Protein AF-A0A7S4QZU9-F1 (afdb_monomer)

Structure (mmCIF, N/CA/C/O backbone):
data_AF-A0A7S4QZU9-F1
#
_entry.id   AF-A0A7S4QZU9-F1
#
loop_
_atom_site.group_PDB
_atom_site.id
_atom_site.type_symbol
_atom_site.label_atom_id
_atom_site.label_alt_id
_atom_site.label_comp_id
_atom_site.label_asym_id
_atom_site.label_entity_id
_atom_site.label_seq_id
_atom_site.pdbx_PDB_ins_code
_atom_site.Cartn_x
_atom_site.Cartn_y
_atom_site.Cartn_z
_atom_site.occupancy
_atom_site.B_iso_or_equiv
_atom_site.auth_seq_id
_atom_site.auth_comp_id
_atom_site.auth_asym_id
_atom_site.auth_atom_id
_atom_site.pdbx_PDB_model_num
ATOM 1 N N . GLN A 1 1 ? -26.500 -21.729 11.688 1.00 36.38 1 GLN A N 1
ATOM 2 C CA . GLN A 1 1 ? -25.927 -20.377 11.533 1.00 36.38 1 GLN A CA 1
ATOM 3 C C . GLN A 1 1 ? -24.508 -20.419 12.093 1.00 36.38 1 GLN A C 1
ATOM 5 O O . GLN A 1 1 ? -24.338 -20.821 13.234 1.00 36.38 1 GLN A O 1
ATOM 10 N N . GLN A 1 2 ? -23.478 -20.172 11.276 1.00 37.53 2 GLN A N 1
ATOM 11 C CA . GLN A 1 2 ? -22.089 -20.147 11.761 1.00 37.53 2 GLN A CA 1
ATOM 12 C C . GLN A 1 2 ? -21.866 -18.845 12.536 1.00 37.53 2 GLN A C 1
ATOM 14 O O . GLN A 1 2 ? -22.223 -17.792 12.011 1.00 37.53 2 GLN A O 1
ATOM 19 N N . LYS A 1 3 ? -21.260 -18.903 13.735 1.00 46.09 3 LYS A N 1
ATOM 20 C CA . LYS A 1 3 ? -20.743 -17.707 14.423 1.00 46.09 3 LYS A CA 1
ATOM 21 C C . LYS A 1 3 ? -19.967 -16.859 13.399 1.00 46.09 3 LYS A C 1
ATOM 23 O O . LYS A 1 3 ? -19.044 -17.379 12.768 1.00 46.09 3 LYS A O 1
ATOM 28 N N . LEU A 1 4 ? -20.359 -15.592 13.207 1.00 50.38 4 LEU A N 1
ATOM 29 C CA . LEU A 1 4 ? -19.657 -14.670 12.296 1.00 50.38 4 LEU A CA 1
ATOM 30 C C . LEU A 1 4 ? -18.192 -14.483 12.722 1.00 50.38 4 LEU A C 1
ATOM 32 O O . LEU A 1 4 ? -17.323 -14.291 11.875 1.00 50.38 4 LEU A O 1
ATOM 36 N N . PHE A 1 5 ? -17.927 -14.612 14.023 1.00 56.56 5 PHE A N 1
ATOM 37 C CA . PHE A 1 5 ? -16.642 -14.340 14.644 1.00 56.56 5 PHE A CA 1
ATOM 38 C C . PHE A 1 5 ? -16.141 -15.557 15.429 1.00 56.56 5 PHE A C 1
ATOM 40 O O . PHE A 1 5 ? -16.895 -16.220 16.142 1.00 56.56 5 PHE A O 1
ATOM 47 N N . LYS A 1 6 ? -14.849 -15.877 15.280 1.00 57.34 6 LYS A N 1
ATOM 48 C CA . LYS A 1 6 ? -14.182 -16.960 16.028 1.00 57.34 6 LYS A CA 1
ATOM 49 C C . LYS A 1 6 ? -13.883 -16.569 17.484 1.00 57.34 6 LYS A C 1
ATOM 51 O O . LYS A 1 6 ? -13.774 -17.457 18.322 1.00 57.34 6 LYS A O 1
ATOM 56 N N . LYS A 1 7 ? -13.736 -15.267 17.757 1.00 63.84 7 LYS A N 1
ATOM 57 C CA . LYS A 1 7 ? -13.519 -14.669 19.083 1.00 63.84 7 LYS A CA 1
ATOM 58 C C . LYS A 1 7 ? -14.773 -13.887 19.488 1.00 63.84 7 LYS A C 1
ATOM 60 O O . LYS A 1 7 ? -15.360 -13.219 18.644 1.00 63.84 7 LYS A O 1
ATOM 65 N N . ASP A 1 8 ? -15.144 -13.954 20.766 1.00 66.88 8 ASP A N 1
ATOM 66 C CA . ASP A 1 8 ? -16.292 -13.211 21.319 1.00 66.88 8 ASP A CA 1
ATOM 67 C C . ASP A 1 8 ? -15.954 -11.720 21.582 1.00 66.88 8 ASP A C 1
ATOM 69 O O . ASP A 1 8 ? -16.842 -10.905 21.818 1.00 66.88 8 ASP A O 1
ATOM 73 N N . LYS A 1 9 ? -14.665 -11.350 21.507 1.00 81.62 9 LYS A N 1
ATOM 74 C CA . LYS A 1 9 ? -14.163 -9.971 21.591 1.00 81.62 9 LYS A CA 1
ATOM 75 C C . LYS A 1 9 ? -13.211 -9.679 20.439 1.00 81.62 9 LYS A C 1
ATOM 77 O O . LYS A 1 9 ? -12.351 -10.512 20.152 1.00 81.62 9 LYS A O 1
ATOM 82 N N . ILE A 1 10 ? -13.346 -8.508 19.822 1.00 88.12 10 ILE A N 1
ATOM 83 C CA . ILE A 1 10 ? -12.490 -8.040 18.729 1.00 88.12 10 ILE A CA 1
ATOM 84 C C . ILE A 1 10 ? -11.805 -6.750 19.152 1.00 88.12 10 ILE A C 1
ATOM 86 O O . ILE A 1 10 ? -12.458 -5.779 19.530 1.00 88.12 10 ILE A O 1
ATOM 90 N N . LYS A 1 11 ? -10.480 -6.723 19.052 1.00 91.00 11 LYS A N 1
ATOM 91 C CA . LYS A 1 11 ? -9.685 -5.520 19.293 1.00 91.00 11 LYS A CA 1
ATOM 92 C C . LYS A 1 11 ? -9.310 -4.862 17.975 1.00 91.00 11 LYS A C 1
ATOM 94 O O . LYS A 1 11 ? -8.683 -5.496 17.128 1.00 91.00 11 LYS A O 1
ATOM 99 N N . ILE A 1 12 ? -9.645 -3.587 17.823 1.00 93.06 12 ILE A N 1
ATOM 100 C CA . ILE A 1 12 ? -9.265 -2.787 16.659 1.00 93.06 12 ILE A CA 1
ATOM 101 C C . ILE A 1 12 ? -8.226 -1.754 17.091 1.00 93.06 12 ILE A C 1
ATOM 103 O O . ILE A 1 12 ? -8.464 -0.937 17.979 1.00 93.06 12 ILE A O 1
ATOM 107 N N . GLY A 1 13 ? -7.057 -1.821 16.465 1.00 93.25 13 GLY A N 1
ATOM 108 C CA . GLY A 1 13 ? -5.914 -0.966 16.718 1.00 93.25 13 GLY A CA 1
ATOM 109 C C . GLY A 1 13 ? -5.941 0.327 15.913 1.00 93.25 13 GLY A C 1
ATOM 110 O O . GLY A 1 13 ? -6.176 0.300 14.706 1.00 93.25 13 GLY A O 1
ATOM 111 N N . ILE A 1 14 ? -5.623 1.442 16.566 1.00 93.94 14 ILE A N 1
ATOM 112 C CA . ILE A 1 14 ? -5.369 2.741 15.933 1.00 93.94 14 ILE A CA 1
ATOM 113 C C . ILE A 1 14 ? -3.891 3.082 16.144 1.00 93.94 14 ILE A C 1
ATOM 115 O O . ILE A 1 14 ? -3.500 3.426 17.263 1.00 93.94 14 ILE A O 1
ATOM 119 N N . PRO A 1 15 ? -3.035 2.940 15.122 1.00 92.06 15 PRO A N 1
ATOM 120 C CA . PRO A 1 15 ? -1.606 3.178 15.269 1.00 92.06 15 PRO A CA 1
ATOM 121 C C . PRO A 1 15 ? -1.233 4.654 15.206 1.00 92.06 15 PRO A C 1
ATOM 123 O O . PRO A 1 15 ? -1.507 5.345 14.227 1.00 92.06 15 PRO A O 1
ATOM 126 N N . SER A 1 16 ? -0.508 5.111 16.231 1.00 90.38 16 SER A N 1
ATOM 127 C CA . SER A 1 16 ? 0.015 6.479 16.289 1.00 90.38 16 SER A CA 1
ATOM 128 C C . SER A 1 16 ? 0.999 6.786 15.161 1.00 90.38 16 SER A C 1
ATOM 130 O O . SER A 1 16 ? 1.106 7.930 14.737 1.00 90.38 16 SER A O 1
ATOM 132 N N . SER A 1 17 ? 1.690 5.774 14.632 1.00 89.12 17 SER A N 1
ATOM 133 C CA . SER A 1 17 ? 2.660 5.921 13.540 1.00 89.12 17 SER A CA 1
ATOM 134 C C . SER A 1 17 ? 2.056 6.320 12.196 1.00 89.12 17 SER A C 1
ATOM 136 O O . SER A 1 17 ? 2.790 6.793 11.333 1.00 89.12 17 SER A O 1
ATOM 138 N N . PHE A 1 18 ? 0.741 6.162 12.026 1.00 88.19 18 PHE A N 1
ATOM 139 C CA . PHE A 1 18 ? 0.003 6.638 10.854 1.00 88.19 18 PHE A CA 1
ATOM 140 C C . PHE A 1 18 ? -0.642 8.015 11.082 1.00 88.19 18 PHE A C 1
ATOM 142 O O . PHE A 1 18 ? -1.233 8.580 10.167 1.00 88.19 18 PHE A O 1
ATOM 149 N N . SER A 1 19 ? -0.508 8.593 12.280 1.00 86.06 19 SER A N 1
ATOM 150 C CA . SER A 1 19 ? -0.929 9.967 12.560 1.00 86.06 19 SER A CA 1
ATOM 151 C C . SER A 1 19 ? 0.123 10.955 12.044 1.00 86.06 19 SER A C 1
ATOM 153 O O . SER A 1 19 ? 0.900 11.521 12.814 1.00 86.06 19 SER A O 1
ATOM 155 N N . ILE A 1 20 ? 0.172 11.132 10.724 1.00 83.75 20 ILE A N 1
ATOM 156 C CA . ILE A 1 20 ? 1.073 12.080 10.058 1.00 83.75 20 ILE A CA 1
ATOM 157 C C . ILE A 1 20 ? 0.573 13.524 10.219 1.00 83.75 20 ILE A C 1
ATOM 159 O O . ILE A 1 20 ? -0.626 13.757 10.378 1.00 83.75 20 ILE A O 1
ATOM 163 N N . LYS A 1 21 ? 1.484 14.504 10.185 1.00 80.75 21 LYS A N 1
ATOM 164 C CA . LYS A 1 21 ? 1.139 15.928 10.382 1.00 80.75 21 LYS A CA 1
ATOM 165 C C . LYS A 1 21 ? 0.391 16.513 9.191 1.00 80.75 21 LYS A C 1
ATOM 167 O O . LYS A 1 21 ? -0.368 17.458 9.341 1.00 80.75 21 LYS A O 1
ATOM 172 N N . GLU A 1 22 ? 0.644 15.941 8.029 1.00 81.12 22 GLU A N 1
ATOM 173 C CA . GLU A 1 22 ? 0.121 16.323 6.731 1.00 81.12 22 GLU A CA 1
ATOM 174 C C . GLU A 1 22 ? -1.318 15.821 6.522 1.00 81.12 22 GLU A C 1
ATOM 176 O O . GLU A 1 22 ? -1.926 16.130 5.506 1.00 81.12 22 GLU A O 1
ATOM 181 N N . CYS A 1 23 ? -1.871 15.043 7.465 1.00 84.25 23 CYS A N 1
ATOM 182 C CA . CYS A 1 23 ? -3.228 14.515 7.376 1.00 84.25 23 CYS A CA 1
ATOM 183 C C . CYS A 1 23 ? -4.257 15.626 7.662 1.00 84.25 23 CYS A C 1
ATOM 185 O O . CYS A 1 23 ? -4.246 16.180 8.767 1.00 84.25 23 CYS A O 1
ATOM 187 N N . PRO A 1 24 ? -5.170 15.931 6.723 1.00 87.62 24 PRO A N 1
ATOM 188 C CA . PRO A 1 24 ? -6.168 16.976 6.902 1.00 87.62 24 PRO A CA 1
ATOM 189 C C . PRO A 1 24 ? -7.135 16.731 8.067 1.00 87.62 24 PRO A C 1
ATOM 191 O O . PRO A 1 24 ? -7.403 15.595 8.490 1.00 87.62 24 PRO A O 1
ATOM 194 N N . SER A 1 25 ? -7.723 17.819 8.565 1.00 88.12 25 SER A N 1
ATOM 195 C CA . SER A 1 25 ? -8.624 17.804 9.723 1.00 88.12 25 SER A CA 1
ATOM 196 C C . SER A 1 25 ? -9.896 16.975 9.469 1.00 88.12 25 SER A C 1
ATOM 198 O O . SER A 1 25 ? -10.372 16.253 10.350 1.00 88.12 25 SER A O 1
ATOM 200 N N . TYR A 1 26 ? -10.407 16.992 8.235 1.00 87.50 26 TYR A N 1
ATOM 201 C CA . TYR A 1 26 ? -11.589 16.227 7.843 1.00 87.50 26 TYR A CA 1
ATOM 202 C C . TYR A 1 26 ? -11.337 14.712 7.841 1.00 87.50 26 TYR A C 1
ATOM 204 O O . TYR A 1 26 ? -12.213 13.945 8.246 1.00 87.50 26 TYR A O 1
ATOM 212 N N . ILE A 1 27 ? -10.132 14.264 7.461 1.00 90.44 27 ILE A N 1
ATOM 213 C CA . ILE A 1 27 ? -9.760 12.840 7.477 1.00 90.44 27 ILE A CA 1
ATOM 214 C C . ILE A 1 27 ? -9.586 12.356 8.912 1.00 90.44 27 ILE A C 1
ATOM 216 O O . ILE A 1 27 ? -10.116 11.308 9.279 1.00 90.44 27 ILE A O 1
ATOM 220 N N . THR A 1 28 ? -8.884 13.123 9.748 1.00 89.75 28 THR A N 1
ATOM 221 C CA . THR A 1 28 ? -8.684 12.774 11.165 1.00 89.75 28 THR A CA 1
ATOM 222 C C . THR A 1 28 ? -10.003 12.749 11.946 1.00 89.75 28 THR A C 1
ATOM 224 O O . THR A 1 28 ? -10.228 11.853 12.769 1.00 89.75 28 THR A O 1
ATOM 227 N N . SER A 1 29 ? -10.927 13.660 11.628 1.00 89.88 29 SER A N 1
ATOM 228 C CA . SER A 1 29 ? -12.290 13.670 12.172 1.00 89.88 29 SER A CA 1
ATOM 229 C C . SER A 1 29 ? -13.101 12.456 11.714 1.00 89.88 29 SER A C 1
ATOM 231 O O . SER A 1 29 ? -13.723 11.780 12.538 1.00 89.88 29 SER A O 1
ATOM 233 N N . ALA A 1 30 ? -13.050 12.115 10.422 1.00 91.00 30 ALA A N 1
ATOM 234 C CA . ALA A 1 30 ? -13.698 10.919 9.887 1.00 91.00 30 ALA A CA 1
ATOM 235 C C . ALA A 1 30 ? -13.117 9.627 10.490 1.00 91.00 30 ALA A C 1
ATOM 237 O O . ALA A 1 30 ? -13.865 8.702 10.804 1.00 91.00 30 ALA A O 1
ATOM 238 N N . TRP A 1 31 ? -11.804 9.580 10.731 1.00 92.88 31 TRP A N 1
ATOM 239 C CA . TRP A 1 31 ? -11.126 8.448 11.365 1.00 92.88 31 TRP A CA 1
ATOM 240 C C . TRP A 1 31 ? -11.574 8.256 12.821 1.00 92.88 31 TRP A C 1
ATOM 242 O O . TRP A 1 31 ? -11.885 7.140 13.242 1.00 92.88 31 TRP A O 1
ATOM 252 N N . SER A 1 32 ? -11.706 9.351 13.573 1.00 91.38 32 SER A N 1
ATOM 253 C CA . SER A 1 32 ? -12.222 9.329 14.950 1.00 91.38 32 SER A CA 1
ATOM 254 C C . SER A 1 32 ? -13.701 8.919 15.008 1.00 91.38 32 SER A C 1
ATOM 256 O O . SER A 1 32 ? -14.110 8.142 15.877 1.00 91.38 32 SER A O 1
ATOM 258 N N . ASN A 1 33 ? -14.509 9.388 14.051 1.00 90.44 33 ASN A N 1
ATOM 259 C CA . ASN A 1 33 ? -15.910 8.989 13.905 1.00 90.44 33 ASN A CA 1
ATOM 260 C C . ASN A 1 33 ? -16.031 7.489 13.586 1.00 90.44 33 ASN A C 1
ATOM 262 O O . ASN A 1 33 ? -16.771 6.775 14.259 1.00 90.44 33 ASN A O 1
ATOM 266 N N . ALA A 1 34 ? -15.245 6.990 12.630 1.00 91.50 34 ALA A N 1
ATOM 267 C CA . ALA A 1 34 ? -15.169 5.571 12.290 1.00 91.50 34 ALA A CA 1
ATOM 268 C C . ALA A 1 34 ? -14.860 4.693 13.514 1.00 91.50 34 ALA A C 1
ATOM 270 O O . ALA A 1 34 ? -15.545 3.697 13.757 1.00 91.50 34 ALA A O 1
ATOM 271 N N . ALA A 1 35 ? -13.873 5.088 14.321 1.00 91.81 35 ALA A N 1
ATOM 272 C CA . ALA A 1 35 ? -13.514 4.381 15.547 1.00 91.81 35 ALA A CA 1
ATOM 273 C C . ALA A 1 35 ? -14.659 4.369 16.574 1.00 91.81 35 ALA A C 1
ATOM 275 O O . ALA A 1 35 ? -14.989 3.322 17.134 1.00 91.81 35 ALA A O 1
ATOM 276 N N . THR A 1 36 ? -15.301 5.522 16.780 1.00 90.31 36 THR A N 1
ATOM 277 C CA . THR A 1 36 ? -16.427 5.666 17.716 1.00 90.31 36 THR A CA 1
ATOM 278 C C . THR A 1 36 ? -17.611 4.796 17.298 1.00 90.31 36 THR A C 1
ATOM 280 O O . THR A 1 36 ? -18.224 4.132 18.132 1.00 90.31 36 THR A O 1
ATOM 283 N N . GLN A 1 37 ? -17.919 4.748 16.001 1.00 87.00 37 GLN A N 1
ATOM 284 C CA . GLN A 1 37 ? -19.005 3.921 15.483 1.00 87.00 37 GLN A CA 1
ATOM 285 C C . GLN A 1 37 ? -18.735 2.429 15.654 1.00 87.00 37 GLN A C 1
ATOM 287 O O . GLN A 1 37 ? -19.619 1.700 16.097 1.00 87.00 37 GLN A O 1
ATOM 292 N N . LEU A 1 38 ? -17.514 1.972 15.373 1.00 88.38 38 LEU A N 1
ATOM 293 C CA . LEU A 1 38 ? -17.134 0.576 15.599 1.00 88.38 38 LEU A CA 1
ATOM 294 C C . LEU A 1 38 ? -17.283 0.178 17.074 1.00 88.38 38 LEU A C 1
ATOM 296 O O . LEU A 1 38 ? -17.794 -0.902 17.369 1.00 88.38 38 LEU A O 1
ATOM 300 N N . GLN A 1 39 ? -16.920 1.068 18.000 1.00 87.94 39 GLN A N 1
ATOM 301 C CA . GLN A 1 39 ? -17.101 0.838 19.434 1.00 87.94 39 GLN A CA 1
ATOM 302 C C . GLN A 1 39 ? -18.585 0.782 19.844 1.00 87.94 39 GLN A C 1
ATOM 304 O O . GLN A 1 39 ? -18.984 -0.065 20.647 1.00 87.94 39 GLN A O 1
ATOM 309 N N . GLN A 1 40 ? -19.424 1.651 19.269 1.00 85.50 40 GLN A N 1
ATOM 310 C CA . GLN A 1 40 ? -20.872 1.648 19.505 1.00 85.50 40 GLN A CA 1
ATOM 311 C C . GLN A 1 40 ? -21.531 0.363 18.988 1.00 85.50 40 GLN A C 1
ATOM 313 O O . GLN A 1 40 ? -22.319 -0.246 19.707 1.00 85.50 40 GLN A O 1
ATOM 318 N N . LEU A 1 41 ? -21.164 -0.101 17.790 1.00 80.38 41 LEU A N 1
ATOM 319 C CA . LEU A 1 41 ? -21.696 -1.337 17.201 1.00 80.38 41 LEU A CA 1
ATOM 320 C C . LEU A 1 41 ? -21.379 -2.579 18.044 1.00 80.38 41 LEU A C 1
ATOM 322 O O . LEU A 1 41 ? -22.225 -3.469 18.177 1.00 80.38 41 LEU A O 1
ATOM 326 N N . GLY A 1 42 ? -20.190 -2.617 18.650 1.00 72.94 42 GLY A N 1
ATOM 327 C CA . GLY A 1 42 ? -19.817 -3.676 19.586 1.00 72.94 42 GLY A CA 1
ATOM 328 C C . GLY A 1 42 ? -20.596 -3.639 20.905 1.00 72.94 42 GLY A C 1
ATOM 329 O O . GLY A 1 42 ? -20.806 -4.680 21.519 1.00 72.94 42 GLY A O 1
ATOM 330 N N . SER A 1 43 ? -21.068 -2.458 21.320 1.00 64.50 43 SER A N 1
ATOM 331 C CA . SER A 1 43 ? -21.820 -2.270 22.569 1.00 64.50 43 SER A CA 1
ATOM 332 C C . SER A 1 43 ? -23.326 -2.520 22.397 1.00 64.50 43 SER A C 1
ATOM 334 O O . SER A 1 43 ? -23.951 -3.141 23.250 1.00 64.50 43 SER A O 1
ATOM 336 N N . SER A 1 44 ? -23.925 -2.078 21.283 1.00 54.75 44 SER A N 1
ATOM 337 C CA . SER A 1 44 ? -25.378 -2.173 21.045 1.00 54.75 44 SER A CA 1
ATOM 338 C C . SER A 1 44 ? -25.875 -3.585 20.723 1.00 54.75 44 SER A C 1
ATOM 340 O O . SER A 1 44 ? -27.056 -3.868 20.887 1.00 54.75 44 SER A O 1
ATOM 342 N N . THR A 1 45 ? -25.000 -4.496 20.294 1.00 50.97 45 THR A N 1
ATOM 343 C CA . THR A 1 45 ? -25.368 -5.901 20.034 1.00 50.97 45 THR A CA 1
ATOM 344 C C . THR A 1 45 ? -25.459 -6.759 21.305 1.00 50.97 45 THR A C 1
ATOM 346 O O . THR A 1 45 ? -25.743 -7.953 21.210 1.00 50.97 45 THR A O 1
ATOM 349 N N . ALA A 1 46 ? -25.237 -6.184 22.493 1.00 47.03 46 ALA A N 1
ATOM 350 C CA . ALA A 1 46 ? -25.337 -6.884 23.776 1.00 47.03 46 ALA A CA 1
ATOM 351 C C . ALA A 1 46 ? -26.771 -6.965 24.350 1.00 47.03 46 ALA A C 1
ATOM 353 O O . ALA A 1 46 ? -27.026 -7.834 25.183 1.00 47.03 46 ALA A O 1
ATOM 354 N N . ASP A 1 47 ? -27.702 -6.110 23.904 1.00 40.91 47 ASP A N 1
ATOM 355 C CA . ASP A 1 47 ? -29.031 -5.971 24.532 1.00 40.91 47 ASP A CA 1
ATOM 356 C C . ASP A 1 47 ? -30.167 -6.762 23.845 1.00 40.91 47 ASP A C 1
ATOM 358 O O . ASP A 1 47 ? -31.216 -6.991 24.456 1.00 40.91 47 ASP A O 1
ATOM 362 N N . ASP A 1 48 ? -29.968 -7.263 22.620 1.00 42.62 48 ASP A N 1
ATOM 363 C CA . ASP A 1 48 ? -30.983 -8.053 21.910 1.00 42.62 48 ASP A CA 1
ATOM 364 C C . ASP A 1 48 ? -30.880 -9.551 22.251 1.00 42.62 48 ASP A C 1
ATOM 366 O O . ASP A 1 48 ? -30.036 -10.293 21.751 1.00 42.62 48 ASP A O 1
ATOM 370 N N . LYS A 1 49 ? -31.801 -10.015 23.105 1.00 40.06 49 LYS A N 1
ATOM 371 C CA . LYS A 1 49 ? -31.924 -11.383 23.656 1.00 40.06 49 LYS A CA 1
ATOM 372 C C . LYS A 1 49 ? -32.205 -12.517 22.646 1.00 40.06 49 LYS A C 1
ATOM 374 O O . LYS A 1 49 ? -32.612 -13.594 23.071 1.00 40.06 49 LYS A O 1
ATOM 379 N N . ASN A 1 50 ? -31.981 -12.328 21.346 1.00 36.78 50 ASN A N 1
ATOM 380 C CA . ASN A 1 50 ? -32.209 -13.358 20.326 1.00 36.78 50 ASN A CA 1
ATOM 381 C C . ASN A 1 50 ? -30.948 -13.605 19.469 1.00 36.78 50 ASN A C 1
ATOM 383 O O . ASN A 1 50 ? -30.756 -13.001 18.420 1.00 36.78 50 ASN A O 1
ATOM 387 N N . ASP A 1 51 ? -30.118 -14.551 19.913 1.00 37.03 51 ASP A N 1
ATOM 388 C CA . ASP A 1 51 ? -29.286 -15.460 19.099 1.00 37.03 51 ASP A CA 1
ATOM 389 C C . ASP A 1 51 ? -28.242 -14.931 18.083 1.00 37.03 51 ASP A C 1
ATOM 391 O O . ASP A 1 51 ? -27.598 -15.737 17.404 1.00 37.03 51 ASP A O 1
ATOM 395 N N . THR A 1 52 ? -27.934 -13.634 18.011 1.00 41.66 52 THR A N 1
ATOM 396 C CA . THR A 1 52 ? -26.703 -13.172 17.337 1.00 41.66 52 THR A CA 1
ATOM 397 C C . THR A 1 52 ? -25.601 -12.929 18.356 1.00 41.66 52 THR A C 1
ATOM 399 O O . THR A 1 52 ? -25.721 -12.038 19.185 1.00 41.66 52 THR A O 1
ATOM 402 N N . ALA A 1 53 ? -24.527 -13.723 18.291 1.00 45.97 53 ALA A N 1
ATOM 403 C CA . ALA A 1 53 ? -23.337 -13.600 19.132 1.00 45.97 53 ALA A CA 1
ATOM 404 C C . ALA A 1 53 ? -22.864 -12.136 19.252 1.00 45.97 53 ALA A C 1
ATOM 406 O O . ALA A 1 53 ? -22.248 -11.602 18.326 1.00 45.97 53 ALA A O 1
ATOM 407 N N . SER A 1 54 ? -23.169 -11.504 20.388 1.00 52.72 54 SER A N 1
ATOM 408 C CA . SER A 1 54 ? -22.733 -10.156 20.743 1.00 52.72 54 SER A CA 1
ATOM 409 C C . SER A 1 54 ? -21.213 -10.107 20.663 1.00 52.72 54 SER A C 1
ATOM 411 O O . SER A 1 54 ? -20.524 -10.828 21.383 1.00 52.72 54 SER A O 1
ATOM 413 N N . THR A 1 55 ? -20.689 -9.333 19.719 1.00 64.06 55 THR A N 1
ATOM 414 C CA . THR A 1 55 ? -19.248 -9.242 19.480 1.00 64.06 55 THR A CA 1
ATOM 415 C C . THR A 1 55 ? -18.775 -7.919 20.047 1.00 64.06 55 THR A C 1
ATOM 417 O O . THR A 1 55 ? -19.023 -6.873 19.460 1.00 64.06 55 THR A O 1
ATOM 420 N N . ASP A 1 56 ? -18.121 -7.974 21.202 1.00 81.12 56 ASP A N 1
ATOM 421 C CA . ASP A 1 56 ? -17.616 -6.796 21.909 1.00 81.12 56 ASP A CA 1
ATOM 422 C C . ASP A 1 56 ? -16.402 -6.234 21.144 1.00 81.12 56 ASP A C 1
ATOM 424 O O . ASP A 1 56 ? -15.355 -6.886 21.061 1.00 81.12 56 ASP A O 1
ATOM 428 N N . ILE A 1 57 ? -16.562 -5.059 20.523 1.00 86.38 57 ILE A N 1
ATOM 429 C CA . ILE A 1 57 ? -15.508 -4.374 19.762 1.00 86.38 57 ILE A CA 1
ATOM 430 C C . ILE A 1 57 ? -14.860 -3.323 20.660 1.00 86.38 57 ILE A C 1
ATOM 432 O O . ILE A 1 57 ? -15.492 -2.349 21.063 1.00 86.38 57 ILE A O 1
ATOM 436 N N . THR A 1 58 ? -13.570 -3.491 20.938 1.00 89.38 58 THR A N 1
ATOM 437 C CA . THR A 1 58 ? -12.777 -2.541 21.725 1.00 89.38 58 THR A CA 1
ATOM 438 C C . THR A 1 58 ? -11.755 -1.837 20.839 1.00 89.38 58 THR A C 1
ATOM 440 O O . THR A 1 58 ? -11.035 -2.485 20.079 1.00 89.38 58 THR A O 1
ATOM 443 N N . ILE A 1 59 ? -11.657 -0.514 20.967 1.00 91.12 59 ILE A N 1
ATOM 444 C CA . ILE A 1 59 ? -10.623 0.286 20.305 1.00 91.12 59 ILE A CA 1
ATOM 445 C C . ILE A 1 59 ? -9.391 0.373 21.209 1.00 91.12 59 ILE A C 1
ATOM 447 O O . ILE A 1 59 ? -9.509 0.656 22.401 1.00 91.12 59 ILE A O 1
ATOM 451 N N . GLN A 1 60 ? -8.208 0.146 20.642 1.00 91.31 60 GLN A N 1
ATOM 452 C CA . GLN A 1 60 ? -6.931 0.242 21.342 1.00 91.31 60 GLN A CA 1
ATOM 453 C C . GLN A 1 60 ? -5.948 1.093 20.534 1.00 91.31 60 GLN A C 1
ATOM 455 O O . GLN A 1 60 ? -5.734 0.856 19.350 1.00 91.31 60 GLN A O 1
ATOM 460 N N . THR 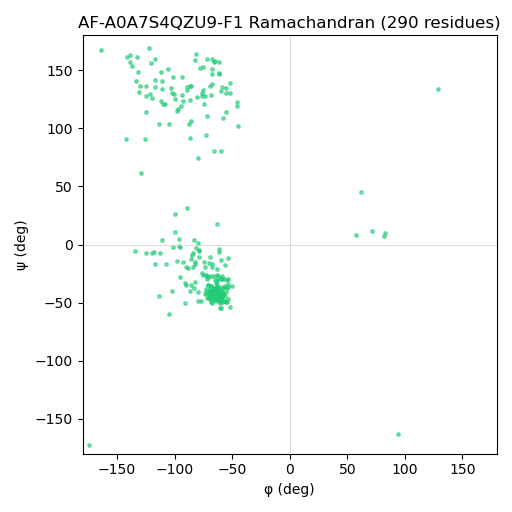A 1 61 ? -5.295 2.061 21.169 1.00 91.31 61 THR A N 1
ATOM 461 C CA . THR A 1 61 ? -4.204 2.800 20.521 1.00 91.31 61 THR A CA 1
ATOM 462 C C . THR A 1 61 ? -2.943 1.941 20.490 1.00 91.31 61 THR A C 1
ATOM 464 O O . THR A 1 61 ? -2.540 1.400 21.519 1.00 91.31 61 THR A O 1
ATOM 467 N N . ILE A 1 62 ? -2.306 1.833 19.325 1.00 91.06 62 ILE A N 1
ATOM 468 C CA . ILE A 1 62 ? -0.992 1.197 19.179 1.00 91.06 62 ILE A CA 1
ATOM 469 C C . ILE A 1 62 ? 0.058 2.288 19.290 1.00 91.06 62 ILE A C 1
ATOM 471 O O . ILE A 1 62 ? 0.020 3.274 18.551 1.00 91.06 62 ILE A O 1
ATOM 475 N N . SER A 1 63 ? 0.974 2.111 20.235 1.00 89.56 63 SER A N 1
ATOM 476 C CA . SER A 1 63 ? 1.965 3.126 20.561 1.00 89.56 63 SER A CA 1
ATOM 477 C C . SER A 1 63 ? 3.161 3.122 19.605 1.00 89.56 63 SER A C 1
ATOM 479 O O . SER A 1 63 ? 3.442 2.140 18.914 1.00 89.56 63 SER A O 1
ATOM 481 N N . GLU A 1 64 ? 3.935 4.207 19.634 1.00 89.00 64 GLU A N 1
ATOM 482 C CA . GLU A 1 64 ? 5.178 4.352 18.866 1.00 89.00 64 GLU A CA 1
ATOM 483 C C . GLU A 1 64 ? 6.216 3.266 19.205 1.00 89.00 64 GLU A C 1
ATOM 485 O O . GLU A 1 64 ? 7.033 2.894 18.366 1.00 89.00 64 GLU A O 1
ATOM 490 N N . GLN A 1 65 ? 6.177 2.712 20.422 1.00 86.69 65 GLN A N 1
ATOM 491 C CA . GLN A 1 65 ? 7.040 1.594 20.812 1.00 86.69 65 GLN A CA 1
ATOM 492 C C . GLN A 1 65 ? 6.633 0.287 20.115 1.00 86.69 65 GLN A C 1
ATOM 494 O O . GLN A 1 65 ? 7.498 -0.521 19.780 1.00 86.69 65 GLN A O 1
ATOM 499 N N . GLN A 1 66 ? 5.332 0.080 19.891 1.00 87.25 66 GLN A N 1
ATOM 500 C CA . GLN A 1 66 ? 4.798 -1.117 19.238 1.00 87.25 66 GLN A CA 1
ATOM 501 C C . GLN A 1 66 ? 4.870 -1.042 17.714 1.00 87.25 66 GLN A C 1
ATOM 503 O O . GLN A 1 66 ? 5.032 -2.072 17.067 1.00 87.25 66 GLN A O 1
ATOM 508 N N . LEU A 1 67 ? 4.739 0.140 17.118 1.00 91.19 67 LEU A N 1
ATOM 509 C CA . LEU A 1 67 ? 4.910 0.322 15.680 1.00 91.19 67 LEU A CA 1
ATOM 510 C C . LEU A 1 67 ? 5.610 1.656 15.414 1.00 91.19 67 LEU A C 1
ATOM 512 O O . LEU A 1 67 ? 4.925 2.664 15.252 1.00 91.19 67 LEU A O 1
ATOM 516 N N . PRO A 1 68 ? 6.953 1.665 15.348 1.00 92.75 68 PRO A N 1
ATOM 517 C CA . PRO A 1 68 ? 7.711 2.884 15.099 1.00 92.75 68 PRO A CA 1
ATOM 518 C C . PRO A 1 68 ? 7.361 3.539 13.758 1.00 92.75 68 PRO A C 1
ATOM 520 O O . PRO A 1 68 ? 7.410 2.893 12.708 1.00 92.75 68 PRO A O 1
ATOM 523 N N . SER A 1 69 ? 7.115 4.848 13.779 1.00 90.12 69 SER A N 1
ATOM 524 C CA . SER A 1 69 ? 6.826 5.697 12.612 1.00 90.12 69 SER A CA 1
ATOM 525 C C . SER A 1 69 ? 7.873 5.597 11.503 1.00 90.12 69 SER A C 1
ATOM 527 O O . SER A 1 69 ? 7.533 5.674 10.324 1.00 90.12 69 SER A O 1
ATOM 529 N N . LYS A 1 70 ? 9.137 5.322 11.850 1.00 91.38 70 LYS A N 1
ATOM 530 C CA . LYS A 1 70 ? 10.222 5.087 10.881 1.00 91.38 70 LYS A CA 1
ATOM 531 C C . LYS A 1 70 ? 9.885 3.984 9.878 1.00 91.38 70 LYS A C 1
ATOM 533 O O . LYS A 1 70 ? 10.232 4.107 8.709 1.00 91.38 70 LYS A O 1
ATOM 538 N N . PHE A 1 71 ? 9.207 2.918 10.306 1.00 90.75 71 PHE A N 1
ATOM 539 C CA . PHE A 1 71 ? 8.811 1.857 9.381 1.00 90.75 71 PHE A CA 1
ATOM 540 C C . PHE A 1 71 ? 7.815 2.365 8.341 1.00 90.75 71 PHE A C 1
ATOM 542 O O . PHE A 1 71 ? 7.941 2.017 7.171 1.00 90.75 71 PHE A O 1
ATOM 549 N N . ILE A 1 72 ? 6.878 3.226 8.740 1.00 90.75 72 ILE A N 1
ATOM 550 C CA . ILE A 1 72 ? 5.883 3.818 7.839 1.00 90.75 72 ILE A CA 1
ATOM 551 C C . ILE A 1 72 ? 6.557 4.812 6.887 1.00 90.75 72 ILE A C 1
ATOM 553 O O . ILE A 1 72 ? 6.395 4.700 5.676 1.00 90.75 72 ILE A O 1
ATOM 557 N N . GLN A 1 73 ? 7.423 5.686 7.408 1.00 90.19 73 GLN A N 1
ATOM 558 C CA . GLN A 1 73 ? 8.174 6.667 6.613 1.00 90.19 73 GLN A CA 1
ATOM 559 C C . GLN A 1 73 ? 9.032 6.017 5.518 1.00 90.19 73 GLN A C 1
ATOM 561 O O . GLN A 1 73 ? 9.058 6.487 4.384 1.00 90.19 73 GLN A O 1
ATOM 566 N N . TYR A 1 74 ? 9.714 4.912 5.831 1.00 92.94 74 TYR A N 1
ATOM 567 C CA . TYR A 1 74 ? 10.556 4.215 4.855 1.00 92.94 74 TYR A CA 1
ATOM 568 C C . TYR A 1 74 ? 9.791 3.222 3.969 1.00 92.94 74 TYR A C 1
ATOM 570 O O . TYR A 1 74 ? 10.355 2.726 2.993 1.00 92.94 74 TYR A O 1
ATOM 578 N N . SER A 1 75 ? 8.519 2.933 4.264 1.00 93.75 75 SER A N 1
ATOM 579 C CA . SER A 1 75 ? 7.723 1.986 3.473 1.00 93.75 75 SER A CA 1
ATOM 580 C C . SER A 1 75 ? 7.517 2.472 2.042 1.00 93.75 75 SER A C 1
ATOM 582 O O . SER A 1 75 ? 7.685 1.693 1.108 1.00 93.75 75 SER A O 1
ATOM 584 N N . LEU A 1 76 ? 7.213 3.759 1.857 1.00 92.31 76 LEU A N 1
ATOM 585 C CA . LEU A 1 76 ? 6.973 4.333 0.535 1.00 92.31 76 LEU A CA 1
ATOM 586 C C . LEU A 1 76 ? 8.196 4.215 -0.401 1.00 92.31 76 LEU A C 1
ATOM 588 O O . LEU A 1 76 ? 8.069 3.599 -1.462 1.00 92.31 76 LEU A O 1
ATOM 592 N N . PRO A 1 77 ? 9.403 4.697 -0.034 1.00 93.12 77 PRO A N 1
ATOM 593 C CA . PRO A 1 77 ? 10.575 4.538 -0.894 1.00 93.12 77 PRO A CA 1
ATOM 594 C C . PRO A 1 77 ? 10.971 3.068 -1.092 1.00 93.12 77 PRO A C 1
ATOM 596 O O . PRO A 1 77 ? 11.338 2.682 -2.203 1.00 93.12 77 PRO A O 1
ATOM 599 N N . ALA A 1 78 ? 10.864 2.223 -0.059 1.00 95.50 78 ALA A N 1
ATOM 600 C CA . ALA A 1 78 ? 11.161 0.797 -0.195 1.00 95.50 78 ALA A CA 1
ATOM 601 C C . ALA A 1 78 ? 10.214 0.100 -1.179 1.00 95.50 78 ALA A C 1
ATOM 603 O O . ALA A 1 78 ? 10.646 -0.745 -1.963 1.00 95.50 78 ALA A O 1
ATOM 604 N N . TYR A 1 79 ? 8.937 0.477 -1.182 1.00 95.62 79 TYR A N 1
ATOM 605 C CA . TYR A 1 79 ? 7.973 -0.035 -2.141 1.00 95.62 79 TYR A CA 1
ATOM 606 C C . TYR A 1 79 ? 8.308 0.363 -3.565 1.00 95.62 79 TYR A C 1
ATOM 608 O O . TYR A 1 79 ? 8.358 -0.523 -4.407 1.00 95.62 79 TYR A O 1
ATOM 616 N N . TYR A 1 80 ? 8.605 1.633 -3.853 1.00 93.44 80 TYR A N 1
ATOM 617 C CA . TYR A 1 80 ? 8.954 2.010 -5.227 1.00 93.44 80 TYR A CA 1
ATOM 618 C C . TYR A 1 80 ? 10.244 1.348 -5.704 1.00 93.44 80 TYR A C 1
ATOM 620 O O . TYR A 1 80 ? 10.324 0.971 -6.871 1.00 93.44 80 TYR A O 1
ATOM 628 N N . VAL A 1 81 ? 11.214 1.117 -4.817 1.00 95.38 81 VAL A N 1
ATOM 629 C CA . VAL A 1 81 ? 12.401 0.317 -5.139 1.00 95.38 81 VAL A CA 1
ATOM 630 C C . VAL A 1 81 ? 12.017 -1.107 -5.556 1.00 95.38 81 VAL A C 1
ATOM 632 O O . VAL A 1 81 ? 12.401 -1.553 -6.640 1.00 95.38 81 VAL A O 1
ATOM 635 N N . LEU A 1 82 ? 11.252 -1.815 -4.721 1.00 96.56 82 LEU A N 1
ATOM 636 C CA . LEU A 1 82 ? 10.881 -3.209 -4.975 1.00 96.56 82 LEU A CA 1
ATOM 637 C C . LEU A 1 82 ? 9.927 -3.332 -6.167 1.00 96.56 82 LEU A C 1
ATOM 639 O O . LEU A 1 82 ? 10.175 -4.122 -7.071 1.00 96.56 82 LEU A O 1
ATOM 643 N N . ALA A 1 83 ? 8.881 -2.510 -6.214 1.00 95.81 83 ALA A N 1
ATOM 644 C CA . ALA A 1 83 ? 7.878 -2.515 -7.268 1.00 95.81 83 ALA A CA 1
ATOM 645 C C . ALA A 1 83 ? 8.487 -2.180 -8.634 1.00 95.81 83 ALA A C 1
ATOM 647 O O . ALA A 1 83 ? 8.146 -2.830 -9.618 1.00 95.81 83 ALA A O 1
ATOM 648 N N . CYS A 1 84 ? 9.415 -1.217 -8.720 1.00 95.81 84 CYS A N 1
ATOM 649 C CA . CYS A 1 84 ? 10.092 -0.915 -9.984 1.00 95.81 84 CYS A CA 1
ATOM 650 C C . CYS A 1 84 ? 11.031 -2.049 -10.412 1.00 95.81 84 CYS A C 1
ATOM 652 O O . CYS A 1 84 ? 11.048 -2.407 -11.589 1.00 95.81 84 CYS A O 1
ATOM 654 N N . ALA A 1 85 ? 11.785 -2.637 -9.477 1.00 96.25 85 ALA A N 1
ATOM 655 C CA . ALA A 1 85 ? 12.653 -3.781 -9.755 1.00 96.25 85 ALA A CA 1
ATOM 656 C C . ALA A 1 85 ? 11.859 -5.014 -10.229 1.00 96.25 85 ALA A C 1
ATOM 658 O O . ALA A 1 85 ? 12.222 -5.661 -11.210 1.00 96.25 85 ALA A O 1
ATOM 659 N N . GLU A 1 86 ? 10.736 -5.321 -9.580 1.00 96.12 86 GLU A N 1
ATOM 660 C CA . GLU A 1 86 ? 9.847 -6.407 -9.996 1.00 96.12 86 GLU A CA 1
ATOM 661 C C . GLU A 1 86 ? 9.165 -6.086 -11.335 1.00 96.12 86 GLU A C 1
ATOM 663 O O . GLU A 1 86 ? 9.080 -6.953 -12.207 1.00 96.12 86 GLU A O 1
ATOM 668 N N . ALA A 1 87 ? 8.725 -4.840 -11.546 1.00 96.62 87 ALA A N 1
ATOM 669 C CA . ALA A 1 87 ? 8.115 -4.403 -12.799 1.00 96.62 87 ALA A CA 1
ATOM 670 C C . ALA A 1 87 ? 9.086 -4.507 -13.981 1.00 96.62 87 ALA A C 1
ATOM 672 O O . ALA A 1 87 ? 8.694 -5.013 -15.030 1.00 96.62 87 ALA A O 1
ATOM 673 N N . SER A 1 88 ? 10.348 -4.091 -13.833 1.00 96.25 88 SER A N 1
ATOM 674 C CA . SER A 1 88 ? 11.328 -4.176 -14.923 1.00 96.25 88 SER A CA 1
ATOM 675 C C . SER A 1 88 ? 11.538 -5.623 -15.386 1.00 96.25 88 SER A C 1
ATOM 677 O O . SER A 1 88 ? 11.523 -5.897 -16.589 1.00 96.25 88 SER A O 1
ATOM 679 N N . SER A 1 89 ? 11.618 -6.569 -14.446 1.00 95.50 89 SER A N 1
ATOM 680 C CA . SER A 1 89 ? 11.705 -8.002 -14.740 1.00 95.50 89 SER A CA 1
ATOM 681 C C . SER A 1 89 ? 10.406 -8.539 -15.356 1.00 95.50 89 SER A C 1
ATOM 683 O O . SER A 1 89 ? 10.413 -9.128 -16.439 1.00 95.50 89 SER A O 1
ATOM 685 N N . ASN A 1 90 ? 9.255 -8.256 -14.737 1.00 96.94 90 ASN A N 1
ATOM 686 C CA . ASN A 1 90 ? 7.954 -8.749 -15.189 1.00 96.94 90 ASN A CA 1
ATOM 687 C C . ASN A 1 90 ? 7.586 -8.259 -16.593 1.00 96.94 90 ASN A C 1
ATOM 689 O O . ASN A 1 90 ? 7.033 -9.036 -17.378 1.00 96.94 90 ASN A O 1
ATOM 693 N N . LEU A 1 91 ? 7.909 -7.003 -16.920 1.00 96.12 91 LEU A N 1
ATOM 694 C CA . LEU A 1 91 ? 7.614 -6.378 -18.209 1.00 96.12 91 LEU A CA 1
ATOM 695 C C . LEU A 1 91 ? 8.658 -6.695 -19.288 1.00 96.12 91 LEU A C 1
ATOM 697 O O . LEU A 1 91 ? 8.431 -6.372 -20.454 1.00 96.12 91 LEU A O 1
ATOM 701 N N . SER A 1 92 ? 9.776 -7.346 -18.961 1.00 94.19 92 SER A N 1
ATOM 702 C CA . SER A 1 92 ? 10.782 -7.750 -19.959 1.00 94.19 92 SER A CA 1
ATOM 703 C C . SER A 1 92 ? 10.236 -8.751 -20.986 1.00 94.19 92 SER A C 1
ATOM 705 O O . SER A 1 92 ? 10.742 -8.833 -22.098 1.00 94.19 92 SER A O 1
ATOM 707 N N . ARG A 1 93 ? 9.148 -9.463 -20.658 1.00 93.94 93 ARG A N 1
ATOM 708 C CA . ARG A 1 93 ? 8.475 -10.408 -21.568 1.00 93.94 93 ARG A CA 1
ATOM 709 C C . ARG A 1 93 ? 7.786 -9.759 -22.774 1.00 93.94 93 ARG A C 1
ATOM 711 O O . ARG A 1 93 ? 7.436 -10.476 -23.709 1.00 93.94 93 ARG A O 1
ATOM 718 N N . TYR A 1 94 ? 7.508 -8.455 -22.709 1.00 93.38 94 TYR A N 1
ATOM 719 C CA . TYR A 1 94 ? 6.854 -7.708 -23.781 1.00 93.38 94 TYR A CA 1
ATOM 720 C C . TYR A 1 94 ? 7.927 -7.224 -24.757 1.00 93.38 94 TYR A C 1
ATOM 722 O O . TYR A 1 94 ? 8.551 -6.179 -24.557 1.00 93.38 94 TYR A O 1
ATOM 730 N N . ASP A 1 95 ? 8.166 -8.052 -25.769 1.00 90.62 95 ASP A N 1
ATOM 731 C CA . ASP A 1 95 ? 9.182 -7.876 -26.811 1.00 90.62 95 ASP A CA 1
ATOM 732 C C . ASP A 1 95 ? 8.576 -7.790 -28.227 1.00 90.62 95 ASP A C 1
ATOM 734 O O . ASP A 1 95 ? 9.291 -7.503 -29.182 1.00 90.62 95 ASP A O 1
ATOM 738 N N . GLY A 1 96 ? 7.265 -8.026 -28.371 1.00 88.44 96 GLY A N 1
ATOM 739 C CA . GLY A 1 96 ? 6.563 -8.033 -29.659 1.00 88.44 96 GLY A CA 1
ATOM 740 C C . GLY A 1 96 ? 6.880 -9.238 -30.550 1.00 88.44 96 GLY A C 1
ATOM 741 O O . GLY A 1 96 ? 6.523 -9.214 -31.726 1.00 88.44 96 GLY A O 1
ATOM 742 N N . ILE A 1 97 ? 7.549 -10.272 -30.016 1.00 88.81 97 ILE A N 1
ATOM 743 C CA . ILE A 1 97 ? 7.939 -11.481 -30.764 1.00 88.81 97 ILE A CA 1
ATOM 744 C C . ILE A 1 97 ? 6.853 -12.554 -30.664 1.00 88.81 97 ILE A C 1
ATOM 746 O O . ILE A 1 97 ? 6.449 -13.136 -31.665 1.00 88.81 97 ILE A O 1
ATOM 750 N N . ARG A 1 98 ? 6.399 -12.851 -29.440 1.00 90.50 98 ARG A N 1
ATOM 751 C CA . ARG A 1 98 ? 5.414 -13.922 -29.186 1.00 90.50 98 ARG A CA 1
ATOM 752 C C . ARG A 1 98 ? 3.973 -13.424 -29.238 1.00 90.50 98 ARG A C 1
ATOM 754 O O . ARG A 1 98 ? 3.079 -14.181 -29.601 1.00 90.50 98 ARG A O 1
ATOM 761 N N . TYR A 1 99 ? 3.745 -12.192 -28.795 1.00 90.81 99 TYR A N 1
ATOM 762 C CA . TYR A 1 99 ? 2.429 -11.569 -28.683 1.00 90.81 99 TYR A CA 1
ATOM 763 C C . TYR A 1 99 ? 2.572 -10.050 -28.518 1.00 90.81 99 TYR A C 1
ATOM 765 O O . TYR A 1 99 ? 3.652 -9.549 -28.195 1.00 90.81 99 TYR A O 1
ATOM 773 N N . GLY A 1 100 ? 1.456 -9.335 -28.668 1.00 87.19 100 GLY A N 1
ATOM 774 C CA . GLY A 1 100 ? 1.389 -7.881 -28.537 1.00 87.19 100 GLY A CA 1
ATOM 775 C C . GLY A 1 100 ? 1.538 -7.158 -29.874 1.00 87.19 100 GLY A C 1
ATOM 776 O O . GLY A 1 100 ? 1.349 -7.750 -30.934 1.00 87.19 100 GLY A O 1
ATOM 777 N N . CYS A 1 101 ? 1.836 -5.863 -29.804 1.00 76.31 101 CYS A N 1
ATOM 778 C CA . CYS A 1 101 ? 2.032 -5.018 -30.976 1.00 76.31 101 CYS A CA 1
ATOM 779 C C . CYS A 1 101 ? 3.486 -5.119 -31.458 1.00 76.31 101 CYS A C 1
ATOM 781 O O . CYS A 1 101 ? 4.408 -5.081 -30.642 1.00 76.31 101 CYS A O 1
ATOM 783 N N . THR A 1 102 ? 3.698 -5.235 -32.768 1.00 70.81 102 THR A N 1
ATOM 784 C CA . THR A 1 102 ? 5.032 -5.199 -33.381 1.00 70.81 102 THR A CA 1
ATOM 785 C C . THR A 1 102 ? 5.245 -3.834 -34.035 1.00 70.81 102 THR A C 1
ATOM 787 O O . THR A 1 102 ? 4.375 -3.332 -34.752 1.00 70.81 102 THR A O 1
ATOM 790 N N . SER A 1 103 ? 6.424 -3.240 -33.818 1.00 61.81 103 SER A N 1
ATOM 791 C CA . SER A 1 103 ? 6.780 -1.890 -34.288 1.00 61.81 103 SER A CA 1
ATOM 792 C C . SER A 1 103 ? 6.777 -1.696 -35.813 1.00 61.81 103 SER A C 1
ATOM 794 O O . SER A 1 103 ? 6.918 -0.565 -36.273 1.00 61.81 103 SER A O 1
ATOM 796 N N . SER A 1 104 ? 6.582 -2.750 -36.615 1.00 55.38 104 SER A N 1
ATOM 797 C CA . SER A 1 104 ? 6.527 -2.675 -38.086 1.00 55.38 104 SER A CA 1
ATOM 798 C C . SER A 1 104 ? 5.395 -1.797 -38.635 1.00 55.38 104 SER A C 1
ATOM 800 O O . SER A 1 104 ? 5.289 -1.631 -39.845 1.00 55.38 104 SER A O 1
ATOM 802 N N . THR A 1 105 ? 4.536 -1.263 -37.766 1.00 49.06 105 THR A N 1
ATOM 803 C CA . THR A 1 105 ? 3.293 -0.583 -38.143 1.00 49.06 105 THR A CA 1
ATOM 804 C C . THR A 1 105 ? 3.299 0.923 -37.839 1.00 49.06 105 THR A C 1
ATOM 806 O O . THR A 1 105 ? 2.349 1.594 -38.223 1.00 49.06 105 THR A O 1
ATOM 809 N N . LEU A 1 106 ? 4.316 1.471 -37.149 1.00 50.00 106 LEU A N 1
ATOM 810 C CA . LEU A 1 106 ? 4.176 2.780 -36.476 1.00 50.00 106 LEU A CA 1
ATOM 811 C C . LEU A 1 106 ? 5.321 3.797 -36.645 1.00 50.00 106 LEU A C 1
ATOM 813 O O . LEU A 1 106 ? 5.153 4.918 -36.186 1.00 50.00 106 LEU A O 1
ATOM 817 N N . ILE A 1 107 ? 6.451 3.470 -37.284 1.00 53.94 107 ILE A N 1
ATOM 818 C CA . ILE A 1 107 ? 7.560 4.437 -37.430 1.00 53.94 107 ILE A CA 1
ATOM 819 C C . ILE A 1 107 ? 7.440 5.158 -38.776 1.00 53.94 107 ILE A C 1
ATOM 821 O O . ILE A 1 107 ? 7.474 4.527 -39.835 1.00 53.94 107 ILE A O 1
ATOM 825 N N . THR A 1 108 ? 7.297 6.482 -38.748 1.00 53.09 108 THR A N 1
ATOM 826 C CA . THR A 1 108 ? 7.359 7.310 -39.960 1.00 53.09 108 THR A CA 1
ATOM 827 C C . THR A 1 108 ? 8.818 7.520 -40.395 1.00 53.09 108 THR A C 1
ATOM 829 O O . THR A 1 108 ? 9.732 7.519 -39.572 1.00 53.09 108 THR A O 1
ATOM 832 N N . LYS A 1 109 ? 9.077 7.717 -41.699 1.00 52.53 109 LYS A N 1
ATOM 833 C CA . LYS A 1 109 ? 10.444 7.855 -42.264 1.00 52.53 109 LYS A CA 1
ATOM 834 C C . LYS A 1 109 ? 11.292 8.981 -41.639 1.00 52.53 109 LYS A C 1
ATOM 836 O O . LYS A 1 109 ? 12.508 8.999 -41.818 1.00 52.53 109 LYS A O 1
ATOM 841 N N . GLU A 1 110 ? 10.671 9.937 -40.951 1.00 53.31 110 GLU A N 1
ATOM 842 C CA . GLU A 1 110 ? 11.357 11.041 -40.264 1.00 53.31 110 GLU A CA 1
ATOM 843 C C . GLU A 1 110 ? 11.820 10.649 -38.849 1.00 53.31 110 GLU A C 1
ATOM 845 O O . GLU A 1 110 ? 12.922 11.023 -38.445 1.00 53.31 110 GLU A O 1
ATOM 850 N N . GLU A 1 111 ? 11.057 9.814 -38.137 1.00 53.66 111 GLU A N 1
ATOM 851 C CA . GLU A 1 111 ? 11.424 9.269 -36.819 1.00 53.66 111 GLU A CA 1
ATOM 852 C C . GLU A 1 111 ? 12.538 8.220 -36.921 1.00 53.66 111 GLU A C 1
ATOM 854 O O . GLU A 1 111 ? 13.375 8.121 -36.024 1.00 53.66 111 GLU A O 1
ATOM 859 N N . GLU A 1 112 ? 12.618 7.504 -38.049 1.00 54.91 112 GLU A N 1
ATOM 860 C CA . GLU A 1 112 ? 13.689 6.545 -38.358 1.00 54.91 112 GLU A CA 1
ATOM 861 C C . GLU A 1 112 ? 15.095 7.160 -38.229 1.00 54.91 112 GLU A C 1
ATOM 863 O O . GLU A 1 112 ? 16.014 6.496 -37.749 1.00 54.91 112 GLU A O 1
ATOM 868 N N . LYS A 1 113 ? 15.274 8.441 -38.594 1.00 52.59 113 LYS A N 1
ATOM 869 C CA . LYS A 1 113 ? 16.577 9.126 -38.514 1.00 52.59 113 LYS A CA 1
ATOM 870 C C . LYS A 1 113 ? 17.023 9.406 -37.078 1.00 52.59 113 LYS A C 1
ATOM 872 O O . LYS A 1 113 ? 18.175 9.135 -36.757 1.00 52.59 113 LYS A O 1
ATOM 877 N N . VAL A 1 114 ? 16.133 9.915 -36.224 1.00 54.28 114 VAL A N 1
ATOM 878 C CA . VAL A 1 114 ? 16.454 10.252 -34.819 1.00 54.28 114 VAL A CA 1
ATOM 879 C C . VAL A 1 114 ? 16.671 8.983 -33.996 1.00 54.28 114 VAL A C 1
ATOM 881 O O . VAL A 1 114 ? 17.595 8.896 -33.195 1.00 54.28 114 VAL A O 1
ATOM 884 N N . VAL A 1 115 ? 15.850 7.966 -34.253 1.00 56.50 115 VAL A N 1
ATOM 885 C CA . VAL A 1 115 ? 15.991 6.608 -33.720 1.00 56.50 115 VAL A CA 1
ATOM 886 C C . VAL A 1 115 ? 17.371 6.052 -34.114 1.00 56.50 115 VAL A C 1
ATOM 888 O O . VAL A 1 115 ? 18.123 5.623 -33.240 1.00 56.50 115 VAL A O 1
ATOM 891 N N . SER A 1 116 ? 17.782 6.156 -35.384 1.00 57.19 116 SER A N 1
ATOM 892 C CA . SER A 1 116 ? 19.033 5.549 -35.873 1.00 57.19 116 SER A CA 1
ATOM 893 C C . SER A 1 116 ? 20.321 5.977 -35.149 1.00 57.19 116 SER A C 1
ATOM 895 O O . SER A 1 116 ? 21.231 5.157 -35.047 1.00 57.19 116 SER A O 1
ATOM 897 N N . GLU A 1 117 ? 20.403 7.194 -34.597 1.00 61.88 117 GLU A N 1
ATOM 898 C CA . GLU A 1 117 ? 21.593 7.645 -33.852 1.00 61.88 117 GLU A CA 1
ATOM 899 C C . GLU A 1 117 ? 21.719 6.969 -32.476 1.00 61.88 117 GLU A C 1
ATOM 901 O O . GLU A 1 117 ? 22.820 6.587 -32.083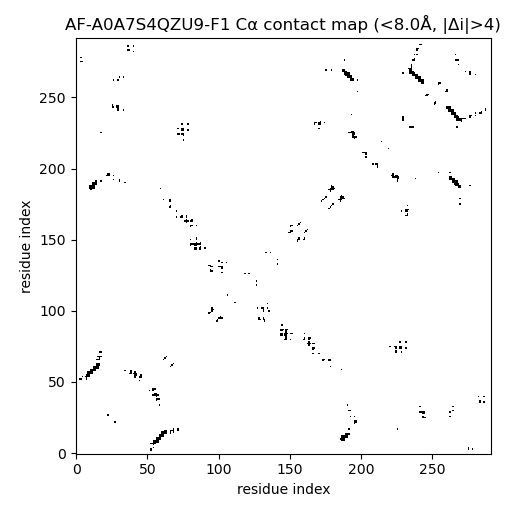 1.00 61.88 117 GLU A O 1
ATOM 906 N N . TYR A 1 118 ? 20.607 6.745 -31.765 1.00 62.19 118 TYR A N 1
ATOM 907 C CA . TYR A 1 118 ? 20.605 6.047 -30.469 1.00 62.19 118 TYR A CA 1
ATOM 908 C C . TYR A 1 118 ? 20.766 4.526 -30.602 1.00 62.19 118 TYR A C 1
ATOM 910 O O . TYR A 1 118 ? 21.232 3.874 -29.670 1.00 62.19 118 TYR A O 1
ATOM 918 N N . PHE A 1 119 ? 20.396 3.962 -31.757 1.00 65.69 119 PHE A N 1
ATOM 919 C CA . PHE A 1 119 ? 20.494 2.527 -32.055 1.00 65.69 119 PHE A CA 1
ATOM 920 C C . PHE A 1 119 ? 21.763 2.147 -32.834 1.00 65.69 119 PHE A C 1
ATOM 922 O O . PHE A 1 119 ? 21.916 0.984 -33.200 1.00 65.69 119 PHE A O 1
ATOM 929 N N . ALA A 1 120 ? 22.678 3.090 -33.085 1.00 66.69 120 ALA A N 1
ATOM 930 C CA . ALA A 1 120 ? 23.840 2.883 -33.954 1.00 66.69 120 ALA A CA 1
ATOM 931 C C . ALA A 1 120 ? 24.771 1.742 -33.495 1.00 66.69 120 ALA A C 1
ATOM 933 O O . ALA A 1 120 ? 25.394 1.085 -34.328 1.00 66.69 120 ALA A O 1
ATOM 934 N N . GLU A 1 121 ? 24.843 1.482 -32.186 1.00 77.06 121 GLU A N 1
ATOM 935 C CA . GLU A 1 121 ? 25.657 0.406 -31.598 1.00 77.06 121 GLU A CA 1
ATOM 936 C C . GLU A 1 121 ? 24.868 -0.889 -31.320 1.00 77.06 121 GLU A C 1
ATOM 938 O O . GLU A 1 121 ? 25.443 -1.873 -30.858 1.00 77.06 121 GLU A O 1
ATOM 943 N N . MET A 1 122 ? 23.558 -0.916 -31.593 1.00 81.25 122 MET A N 1
ATOM 944 C CA . MET A 1 122 ? 22.681 -2.041 -31.257 1.00 81.25 122 MET A CA 1
ATOM 945 C C . MET A 1 122 ? 22.530 -3.026 -32.417 1.00 81.25 122 MET A C 1
ATOM 947 O O . MET A 1 122 ? 22.454 -2.664 -33.592 1.00 81.25 122 MET A O 1
ATOM 951 N N . THR A 1 123 ? 22.441 -4.312 -32.087 1.00 87.69 123 THR A N 1
ATOM 952 C CA . THR A 1 123 ? 22.141 -5.357 -33.070 1.00 87.69 123 THR A CA 1
ATOM 953 C C . THR A 1 123 ? 20.720 -5.191 -33.630 1.00 87.69 123 THR A C 1
ATOM 955 O O . THR A 1 123 ? 19.842 -4.654 -32.949 1.00 87.69 123 THR A O 1
ATOM 958 N N . PRO A 1 124 ? 20.416 -5.717 -34.836 1.00 82.25 124 PRO A N 1
ATOM 959 C CA . PRO A 1 124 ? 19.067 -5.637 -35.407 1.00 82.25 124 PRO A CA 1
ATOM 960 C C . PRO A 1 124 ? 17.971 -6.179 -34.476 1.00 82.25 124 PRO A C 1
ATOM 962 O O . PRO A 1 124 ? 16.863 -5.647 -34.431 1.00 82.25 124 PRO A O 1
ATOM 965 N N . PHE A 1 125 ? 18.298 -7.214 -33.698 1.00 85.00 125 PHE A N 1
ATOM 966 C CA . PHE A 1 125 ? 17.390 -7.809 -32.722 1.00 85.00 125 PHE A CA 1
ATOM 967 C C . PHE A 1 125 ? 17.117 -6.877 -31.531 1.00 85.00 125 PHE A C 1
ATOM 969 O O . PHE A 1 125 ? 15.965 -6.678 -31.145 1.00 85.00 125 PHE A O 1
ATOM 976 N N . GLU A 1 126 ? 18.156 -6.256 -30.973 1.00 86.44 126 GLU A N 1
ATOM 977 C CA . GLU A 1 126 ? 18.024 -5.298 -29.868 1.00 86.44 126 GLU A CA 1
ATOM 978 C C . GLU A 1 126 ? 17.254 -4.043 -30.294 1.00 86.44 126 GLU A C 1
ATOM 980 O O . GLU A 1 126 ? 16.425 -3.535 -29.530 1.00 86.44 126 GLU A O 1
ATOM 985 N N . THR A 1 127 ? 17.473 -3.579 -31.526 1.00 83.19 127 THR A N 1
ATOM 986 C CA . THR A 1 127 ? 16.751 -2.450 -32.126 1.00 83.19 127 THR A CA 1
ATOM 987 C C . THR A 1 127 ? 15.268 -2.768 -32.291 1.00 83.19 127 THR A C 1
ATOM 989 O O . THR A 1 127 ? 14.420 -1.949 -31.933 1.00 83.19 127 THR A O 1
ATOM 992 N N . GLN A 1 128 ? 14.920 -3.974 -32.750 1.00 83.81 128 GLN A N 1
ATOM 993 C CA . GLN A 1 128 ? 13.524 -4.410 -32.857 1.00 83.81 128 GLN A CA 1
ATOM 994 C C . GLN A 1 128 ? 12.819 -4.433 -31.490 1.00 83.81 128 GLN A C 1
ATOM 996 O O . GLN A 1 128 ? 11.693 -3.945 -31.361 1.00 83.81 128 GLN A O 1
ATOM 1001 N N . ILE A 1 129 ? 13.474 -4.975 -30.460 1.00 88.25 129 ILE A N 1
ATOM 1002 C CA . ILE A 1 129 ? 12.905 -5.037 -29.106 1.00 88.25 129 ILE A CA 1
ATOM 1003 C C . ILE A 1 129 ? 12.731 -3.629 -28.537 1.00 88.25 129 ILE A C 1
ATOM 1005 O O . ILE A 1 129 ? 11.674 -3.291 -28.003 1.00 88.25 129 ILE A O 1
ATOM 1009 N N . SER A 1 130 ? 13.758 -2.794 -28.656 1.00 87.06 130 SER A N 1
ATOM 1010 C CA . SER A 1 130 ? 13.756 -1.464 -28.052 1.00 87.06 130 SER A CA 1
ATOM 1011 C C . S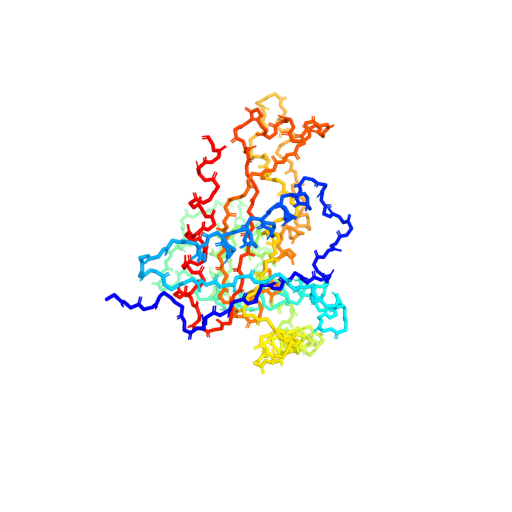ER A 1 130 ? 12.768 -0.523 -28.730 1.00 87.06 130 SER A C 1
ATOM 1013 O O . SER A 1 130 ? 11.989 0.121 -28.032 1.00 87.06 130 SER A O 1
ATOM 1015 N N . SER A 1 131 ? 12.707 -0.512 -30.065 1.00 84.19 131 SER A N 1
ATOM 1016 C CA . SER A 1 131 ? 11.710 0.268 -30.818 1.00 84.19 131 SER A CA 1
ATOM 1017 C C . SER A 1 131 ? 10.276 -0.135 -30.468 1.00 84.19 131 SER A C 1
ATOM 1019 O O . SER A 1 131 ? 9.435 0.723 -30.193 1.00 84.19 131 SER A O 1
ATOM 1021 N N . THR A 1 132 ? 10.003 -1.439 -30.372 1.00 87.50 132 THR A N 1
ATOM 1022 C CA . THR A 1 132 ? 8.683 -1.951 -29.977 1.00 87.50 132 THR A CA 1
ATOM 1023 C C . THR A 1 132 ? 8.308 -1.523 -28.560 1.00 87.50 132 THR A C 1
ATOM 1025 O O . THR A 1 132 ? 7.173 -1.124 -28.309 1.00 87.50 132 THR A O 1
ATOM 1028 N N . ARG A 1 133 ? 9.251 -1.567 -27.618 1.00 90.25 133 ARG A N 1
ATOM 1029 C CA . ARG A 1 133 ? 8.991 -1.195 -26.221 1.00 90.25 133 ARG A CA 1
ATOM 1030 C C . ARG A 1 133 ? 8.810 0.311 -26.045 1.00 90.25 133 ARG A C 1
ATOM 1032 O O . ARG A 1 133 ? 7.902 0.714 -25.329 1.00 90.25 133 ARG A O 1
ATOM 1039 N N . VAL A 1 134 ? 9.632 1.130 -26.699 1.00 88.06 134 VAL A N 1
ATOM 1040 C CA . VAL A 1 134 ? 9.548 2.599 -26.613 1.00 88.06 134 VAL A CA 1
ATOM 1041 C C . VAL A 1 134 ? 8.249 3.119 -27.225 1.00 88.06 134 VAL A C 1
ATOM 1043 O O . VAL A 1 134 ? 7.619 3.990 -26.640 1.00 88.06 134 VAL A O 1
ATOM 1046 N N . SER A 1 135 ? 7.818 2.560 -28.358 1.00 85.81 135 SER A N 1
ATOM 1047 C CA . SER A 1 135 ? 6.585 2.994 -29.032 1.00 85.81 135 SER A CA 1
ATOM 1048 C C . SER A 1 135 ? 5.302 2.603 -28.293 1.00 85.81 135 SER A C 1
ATOM 1050 O O . SER A 1 135 ? 4.296 3.292 -28.427 1.00 85.81 135 SER A O 1
ATOM 1052 N N . ASN A 1 136 ? 5.313 1.507 -27.523 1.00 89.06 136 ASN A N 1
ATOM 1053 C CA . ASN A 1 136 ? 4.094 0.960 -26.915 1.00 89.06 136 ASN A CA 1
ATOM 1054 C C . ASN A 1 136 ? 3.988 1.163 -25.396 1.00 89.06 136 ASN A C 1
ATOM 1056 O O . ASN A 1 136 ? 2.897 1.011 -24.845 1.00 89.06 136 ASN A O 1
ATOM 1060 N N . PHE A 1 137 ? 5.076 1.478 -24.688 1.00 92.19 137 PHE A N 1
ATOM 1061 C CA . PHE A 1 137 ? 4.993 1.796 -23.262 1.00 92.19 137 PHE A CA 1
ATOM 1062 C C . PHE A 1 137 ? 4.763 3.285 -23.020 1.00 92.19 137 PHE A C 1
ATOM 1064 O O . PHE A 1 137 ? 5.451 4.138 -23.569 1.00 92.19 137 PHE A O 1
ATOM 1071 N N . GLY A 1 138 ? 3.840 3.590 -22.105 1.00 91.12 138 GLY A N 1
ATOM 1072 C CA . GLY A 1 138 ? 3.673 4.945 -21.588 1.00 91.12 138 GLY A CA 1
ATOM 1073 C C . GLY A 1 138 ? 4.896 5.421 -20.797 1.00 91.12 138 GLY A C 1
ATOM 1074 O O . GLY A 1 138 ? 5.664 4.620 -20.253 1.00 91.12 138 GLY A O 1
ATOM 1075 N N . SER A 1 139 ? 5.044 6.739 -20.677 1.00 88.62 139 SER A N 1
ATOM 1076 C CA . SER A 1 139 ? 6.189 7.389 -20.021 1.00 88.62 139 SER A CA 1
ATOM 1077 C C . SER A 1 139 ? 6.419 6.921 -18.577 1.00 88.62 139 SER A C 1
ATOM 1079 O O . SER A 1 139 ? 7.559 6.663 -18.193 1.00 88.62 139 SER A O 1
ATOM 1081 N N . GLU A 1 140 ? 5.358 6.734 -17.788 1.00 89.50 140 GLU A N 1
ATOM 1082 C CA . GLU A 1 140 ? 5.457 6.235 -16.407 1.00 89.50 140 GLU A CA 1
ATOM 1083 C C . GLU A 1 140 ? 5.926 4.773 -16.345 1.00 89.50 140 GLU A C 1
ATOM 1085 O O . GLU A 1 140 ? 6.735 4.398 -15.496 1.00 89.50 140 GLU A O 1
ATOM 1090 N N . VAL A 1 141 ? 5.488 3.940 -17.292 1.00 93.81 141 VAL A N 1
ATOM 1091 C CA . VAL A 1 141 ? 5.930 2.541 -17.380 1.00 93.81 141 VAL A CA 1
ATOM 1092 C C . VAL A 1 141 ? 7.419 2.479 -17.718 1.00 93.81 141 VAL A C 1
ATOM 1094 O O . VAL A 1 141 ? 8.169 1.750 -17.066 1.00 93.81 141 VAL A O 1
ATOM 1097 N N . ILE A 1 142 ? 7.866 3.288 -18.685 1.00 93.12 142 ILE A N 1
ATOM 1098 C CA . ILE A 1 142 ? 9.285 3.407 -19.045 1.00 93.12 142 ILE A CA 1
ATOM 1099 C C . ILE A 1 142 ? 10.100 3.891 -17.839 1.00 93.12 142 ILE A C 1
ATOM 1101 O O . ILE A 1 142 ? 11.124 3.284 -17.523 1.00 93.12 142 ILE A O 1
ATOM 1105 N N . ARG A 1 143 ? 9.628 4.916 -17.114 1.00 91.81 143 ARG A N 1
ATOM 1106 C CA . ARG A 1 143 ? 10.282 5.426 -15.897 1.00 91.81 143 ARG A CA 1
ATOM 1107 C C . ARG A 1 143 ? 10.509 4.310 -14.876 1.00 91.81 143 ARG A C 1
ATOM 1109 O O . ARG A 1 143 ? 11.633 4.135 -14.408 1.00 91.81 143 ARG A O 1
ATOM 1116 N N . ARG A 1 144 ? 9.481 3.509 -14.580 1.00 94.38 144 ARG A N 1
ATOM 1117 C CA . ARG A 1 144 ? 9.582 2.381 -13.635 1.00 94.38 144 ARG A CA 1
ATOM 1118 C C . ARG A 1 144 ? 10.541 1.299 -14.113 1.00 94.38 144 ARG A C 1
ATOM 1120 O O . ARG A 1 144 ? 11.313 0.787 -13.305 1.00 94.38 144 ARG A O 1
ATOM 1127 N N . ILE A 1 145 ? 10.533 0.975 -15.408 1.00 95.56 145 ILE A N 1
ATOM 1128 C CA . ILE A 1 145 ? 11.481 0.014 -15.987 1.00 95.56 145 ILE A CA 1
ATOM 1129 C C . ILE A 1 145 ? 12.914 0.517 -15.792 1.00 95.56 145 ILE A C 1
ATOM 1131 O O . ILE A 1 145 ? 13.730 -0.226 -15.254 1.00 95.56 145 ILE A O 1
ATOM 1135 N N . LEU A 1 146 ? 13.203 1.771 -16.153 1.00 94.19 146 LEU A N 1
ATOM 1136 C CA . LEU A 1 146 ? 14.538 2.365 -16.030 1.00 94.19 146 LEU A CA 1
ATOM 1137 C C . LEU A 1 146 ? 15.014 2.405 -14.572 1.00 94.19 146 LEU A C 1
ATOM 1139 O O . LEU A 1 146 ? 16.122 1.951 -14.269 1.00 94.19 146 LEU A O 1
ATOM 1143 N N . CYS A 1 147 ? 14.166 2.879 -13.654 1.00 93.25 147 CYS A N 1
ATOM 1144 C CA . CYS A 1 147 ? 14.455 2.882 -12.220 1.00 93.25 147 CYS A CA 1
ATOM 1145 C C . CYS A 1 147 ? 14.717 1.464 -11.694 1.00 93.25 147 CYS A C 1
ATOM 1147 O O . CYS A 1 147 ? 15.701 1.237 -10.989 1.00 93.25 147 CYS A O 1
ATOM 1149 N N . GLY A 1 148 ? 13.885 0.495 -12.083 1.00 95.44 148 GLY A N 1
ATOM 1150 C CA . GLY A 1 148 ? 14.032 -0.904 -11.696 1.00 95.44 148 GLY A CA 1
ATOM 1151 C C . GLY A 1 148 ? 15.327 -1.529 -12.203 1.00 95.44 148 GLY A C 1
ATOM 1152 O O . GLY A 1 148 ? 16.057 -2.146 -11.430 1.00 95.44 148 GLY A O 1
ATOM 1153 N N . THR A 1 149 ? 15.660 -1.333 -13.483 1.00 94.88 149 THR A N 1
ATOM 1154 C CA . THR A 1 149 ? 16.928 -1.813 -14.058 1.00 94.88 149 THR A CA 1
ATOM 1155 C C . THR A 1 149 ? 18.141 -1.168 -13.394 1.00 94.88 149 THR A C 1
ATOM 1157 O O . THR A 1 149 ? 19.137 -1.845 -13.150 1.00 94.88 149 THR A O 1
ATOM 1160 N N . ALA A 1 150 ? 18.056 0.118 -13.035 1.00 94.06 150 ALA A N 1
ATOM 1161 C CA . ALA A 1 150 ? 19.141 0.817 -12.357 1.00 94.06 150 ALA A CA 1
ATOM 1162 C C . ALA A 1 150 ? 19.380 0.257 -10.948 1.00 94.06 150 ALA A C 1
ATOM 1164 O O . ALA A 1 150 ? 20.529 0.039 -10.560 1.00 94.06 150 ALA A O 1
ATOM 1165 N N . VAL A 1 151 ? 18.315 -0.012 -10.191 1.00 94.12 151 VAL A N 1
ATOM 1166 C CA . VAL A 1 151 ? 18.414 -0.582 -8.839 1.00 94.12 151 VAL A CA 1
ATOM 1167 C C . VAL A 1 151 ? 18.925 -2.025 -8.858 1.00 94.12 151 VAL A C 1
ATOM 1169 O O . VAL A 1 151 ? 19.703 -2.399 -7.986 1.00 94.12 151 VAL A O 1
ATOM 1172 N N . LEU A 1 152 ? 18.555 -2.815 -9.867 1.00 93.31 152 LEU A N 1
ATOM 1173 C CA . LEU A 1 152 ? 19.026 -4.195 -10.020 1.00 93.31 152 LEU A CA 1
ATOM 1174 C C . LEU A 1 152 ? 20.447 -4.316 -10.592 1.00 93.31 152 LEU A C 1
ATOM 1176 O O . LEU A 1 152 ? 20.981 -5.421 -10.662 1.00 93.31 152 LEU A O 1
ATOM 1180 N N . SER A 1 153 ? 21.078 -3.209 -10.992 1.00 92.75 153 SER A N 1
ATOM 1181 C CA . SER A 1 153 ? 22.469 -3.234 -11.454 1.00 92.75 153 SER A CA 1
ATOM 1182 C C . SER A 1 153 ? 23.416 -3.723 -10.350 1.00 92.75 153 SER A C 1
ATOM 1184 O O . SER A 1 153 ? 23.219 -3.431 -9.167 1.00 92.75 153 SER A O 1
ATOM 1186 N N . SER A 1 154 ? 24.482 -4.432 -10.734 1.00 86.44 154 SER A N 1
ATOM 1187 C CA . SER A 1 154 ? 25.437 -5.067 -9.806 1.00 86.44 154 SER A CA 1
ATOM 1188 C C . SER A 1 154 ? 25.968 -4.120 -8.727 1.00 86.44 154 SER A C 1
ATOM 1190 O O . SER A 1 154 ? 26.147 -4.514 -7.580 1.00 86.44 154 SER A O 1
ATOM 1192 N N . ASN A 1 155 ? 26.175 -2.851 -9.079 1.00 88.19 155 ASN A N 1
ATOM 1193 C CA . ASN A 1 155 ? 26.767 -1.851 -8.192 1.00 88.19 155 ASN A CA 1
ATOM 1194 C C . ASN A 1 155 ? 25.751 -1.222 -7.223 1.00 88.19 155 ASN A C 1
ATOM 1196 O O . ASN A 1 155 ? 26.148 -0.544 -6.279 1.00 88.19 155 ASN A O 1
ATOM 1200 N N . ARG A 1 156 ? 24.446 -1.387 -7.472 1.00 90.25 156 ARG A N 1
ATOM 1201 C CA . ARG A 1 156 ? 23.357 -0.735 -6.721 1.00 90.25 156 ARG A CA 1
ATOM 1202 C C . ARG A 1 156 ? 22.446 -1.724 -5.998 1.00 90.25 156 ARG A C 1
ATOM 1204 O O . ARG A 1 156 ? 21.757 -1.320 -5.063 1.00 90.25 156 ARG A O 1
ATOM 1211 N N . PHE A 1 157 ? 22.487 -3.000 -6.374 1.00 91.94 157 PHE A N 1
ATOM 1212 C CA . PHE A 1 157 ? 21.622 -4.048 -5.837 1.00 91.94 157 PHE A CA 1
ATOM 1213 C C . PHE A 1 157 ? 21.622 -4.104 -4.302 1.00 91.94 157 PHE A C 1
ATOM 1215 O O . PHE A 1 157 ? 20.565 -3.984 -3.683 1.00 91.94 157 PHE A O 1
ATOM 1222 N N . HIS A 1 158 ? 22.803 -4.214 -3.687 1.00 91.75 158 HIS A N 1
ATOM 1223 C CA . HIS A 1 158 ? 22.941 -4.297 -2.229 1.00 91.75 158 HIS A CA 1
ATOM 1224 C C . HIS A 1 158 ? 22.456 -3.024 -1.520 1.00 91.75 158 HIS A C 1
ATOM 1226 O O . HIS A 1 158 ? 21.773 -3.079 -0.501 1.00 91.75 158 HIS A O 1
ATOM 1232 N N . THR A 1 159 ? 22.750 -1.854 -2.087 1.00 90.94 159 THR A N 1
ATOM 1233 C CA . THR A 1 159 ? 22.384 -0.570 -1.477 1.00 90.94 159 THR A CA 1
ATOM 1234 C C . THR A 1 159 ? 20.877 -0.328 -1.496 1.00 90.94 159 THR A C 1
ATOM 1236 O O . THR A 1 159 ? 20.320 0.158 -0.515 1.00 90.94 159 THR A O 1
ATOM 1239 N N . PHE A 1 160 ? 20.211 -0.644 -2.608 1.00 93.19 160 PHE A N 1
ATOM 1240 C CA . PHE A 1 160 ? 18.808 -0.285 -2.808 1.00 93.19 160 PHE A CA 1
ATOM 1241 C C . PHE A 1 160 ? 17.875 -1.485 -2.645 1.00 93.19 160 PHE A C 1
ATOM 1243 O O . PHE A 1 160 ? 17.007 -1.465 -1.773 1.00 93.19 160 PHE A O 1
ATOM 1250 N N . TYR A 1 161 ? 18.044 -2.532 -3.457 1.00 94.94 161 TYR A N 1
ATOM 1251 C CA . TYR A 1 161 ? 17.113 -3.661 -3.481 1.00 94.94 161 TYR A CA 1
ATOM 1252 C C . TYR A 1 161 ? 17.168 -4.473 -2.182 1.00 94.94 161 TYR A C 1
ATOM 1254 O O . TYR A 1 161 ? 16.134 -4.716 -1.560 1.00 94.94 161 TYR A O 1
ATOM 1262 N N . GLU A 1 162 ? 18.367 -4.850 -1.732 1.00 95.31 162 GLU A N 1
ATOM 1263 C CA . GLU A 1 162 ? 18.537 -5.620 -0.492 1.00 95.31 162 GLU A CA 1
ATOM 1264 C C . GLU A 1 162 ? 18.123 -4.809 0.748 1.00 95.31 162 GLU A C 1
ATOM 1266 O O . GLU A 1 162 ? 17.449 -5.337 1.639 1.00 95.31 162 GLU A O 1
ATOM 1271 N N . GLY A 1 163 ? 18.433 -3.508 0.777 1.00 94.50 163 GLY A N 1
ATOM 1272 C CA . GLY A 1 163 ? 17.967 -2.597 1.825 1.00 94.50 163 GLY A CA 1
ATOM 1273 C C . GLY A 1 163 ? 16.438 -2.524 1.906 1.00 94.50 163 GLY A C 1
ATOM 1274 O O . GLY A 1 163 ? 15.859 -2.694 2.983 1.00 94.50 163 GLY A O 1
ATOM 1275 N N . ALA A 1 164 ? 15.763 -2.354 0.766 1.00 96.38 164 ALA A N 1
ATOM 1276 C CA . ALA A 1 164 ? 14.304 -2.319 0.702 1.00 96.38 164 ALA A CA 1
ATOM 1277 C C . ALA A 1 164 ? 13.665 -3.670 1.074 1.00 96.38 164 ALA A C 1
ATOM 1279 O O . ALA A 1 164 ? 12.672 -3.707 1.804 1.00 96.38 164 ALA A O 1
ATOM 1280 N N . ALA A 1 165 ? 14.250 -4.789 0.635 1.00 96.31 165 ALA A N 1
ATOM 1281 C CA . ALA A 1 165 ? 13.797 -6.132 0.999 1.00 96.31 165 ALA A CA 1
ATOM 1282 C C . ALA A 1 165 ? 13.940 -6.397 2.509 1.00 96.31 165 ALA A C 1
ATOM 1284 O O . ALA A 1 165 ? 13.036 -6.958 3.133 1.00 96.31 165 ALA A O 1
ATOM 1285 N N . THR A 1 166 ? 15.036 -5.931 3.113 1.00 96.31 166 THR A N 1
ATOM 1286 C CA . THR A 1 166 ? 15.264 -6.016 4.562 1.00 96.31 166 THR A CA 1
ATOM 1287 C C . THR A 1 166 ? 14.227 -5.199 5.327 1.00 96.31 166 THR A C 1
ATOM 1289 O O . THR A 1 166 ? 13.612 -5.708 6.266 1.00 96.31 166 THR A O 1
ATOM 1292 N N . LEU A 1 167 ? 13.957 -3.960 4.899 1.00 95.81 167 LEU A N 1
ATOM 1293 C CA . LEU A 1 167 ? 12.911 -3.135 5.501 1.00 95.81 167 LEU A CA 1
ATOM 1294 C C . LEU A 1 167 ? 11.537 -3.812 5.400 1.00 95.81 167 LEU A C 1
ATOM 1296 O O . LEU A 1 167 ? 10.818 -3.881 6.396 1.00 95.81 167 LEU A O 1
ATOM 1300 N N . ARG A 1 168 ? 11.188 -4.364 4.229 1.00 96.62 168 ARG A N 1
ATOM 1301 C CA . ARG A 1 168 ? 9.942 -5.118 4.028 1.00 96.62 168 ARG A CA 1
ATOM 1302 C C . ARG A 1 168 ? 9.832 -6.279 5.016 1.00 96.62 168 ARG A C 1
ATOM 1304 O O . ARG A 1 168 ? 8.768 -6.469 5.606 1.00 96.62 168 ARG A O 1
ATOM 1311 N N . ALA A 1 169 ? 10.908 -7.039 5.221 1.00 96.00 169 ALA A N 1
ATOM 1312 C CA . ALA A 1 169 ? 10.929 -8.145 6.175 1.00 96.00 169 ALA A CA 1
ATOM 1313 C C . ALA A 1 169 ? 10.717 -7.663 7.621 1.00 96.00 169 ALA A C 1
ATOM 1315 O O . ALA A 1 169 ? 9.889 -8.230 8.335 1.00 96.00 169 ALA A O 1
ATOM 1316 N N . LEU A 1 170 ? 11.394 -6.585 8.032 1.00 95.38 170 LEU A N 1
ATOM 1317 C CA . LEU A 1 170 ? 11.251 -6.001 9.370 1.00 95.38 170 LEU A CA 1
ATOM 1318 C C . LEU A 1 170 ? 9.846 -5.435 9.615 1.00 95.38 170 LEU A C 1
ATOM 1320 O O . LEU A 1 170 ? 9.246 -5.736 10.642 1.00 95.38 170 LEU A O 1
ATOM 1324 N N . LEU A 1 171 ? 9.289 -4.686 8.660 1.00 95.19 171 LEU A N 1
ATOM 1325 C CA . LEU A 1 171 ? 7.917 -4.174 8.724 1.00 95.19 171 LEU A CA 1
ATOM 1326 C C . LEU A 1 171 ? 6.904 -5.321 8.826 1.00 95.19 171 LEU A C 1
ATOM 1328 O O . LEU A 1 171 ? 6.000 -5.292 9.659 1.00 95.19 171 LEU A O 1
ATOM 1332 N N . THR A 1 172 ? 7.078 -6.356 7.998 1.00 94.00 172 THR A N 1
ATOM 1333 C CA . THR A 1 172 ? 6.225 -7.550 8.013 1.00 94.00 172 THR A CA 1
ATOM 1334 C C . THR A 1 172 ? 6.253 -8.223 9.379 1.00 94.00 172 THR A C 1
ATOM 1336 O O . THR A 1 172 ? 5.203 -8.614 9.892 1.00 94.00 172 THR A O 1
ATOM 1339 N N . LYS A 1 173 ? 7.451 -8.357 9.956 1.00 93.06 173 LYS A N 1
ATOM 1340 C CA . LYS A 1 173 ? 7.650 -8.910 11.291 1.00 93.06 173 LYS A CA 1
ATOM 1341 C C . LYS A 1 173 ? 6.949 -8.050 12.338 1.00 93.06 173 LYS A C 1
ATOM 1343 O O . LYS A 1 173 ? 6.172 -8.583 13.115 1.00 93.06 173 LYS A O 1
ATOM 1348 N N . GLN A 1 174 ? 7.144 -6.733 12.314 1.00 92.12 174 GLN A N 1
ATOM 1349 C CA . GLN A 1 174 ? 6.533 -5.814 13.273 1.00 92.12 174 GLN A CA 1
ATOM 1350 C C . GLN A 1 174 ? 4.999 -5.893 13.242 1.00 92.12 174 GLN A C 1
ATOM 1352 O O . GLN A 1 174 ? 4.360 -6.082 14.274 1.00 92.12 174 GLN A O 1
ATOM 1357 N N . LEU A 1 175 ? 4.391 -5.818 12.056 1.00 91.81 175 LEU A N 1
ATOM 1358 C CA . LEU A 1 175 ? 2.935 -5.866 11.933 1.00 91.81 175 LEU A CA 1
ATOM 1359 C C . LEU A 1 175 ? 2.366 -7.240 12.325 1.00 91.81 175 LEU A C 1
ATOM 136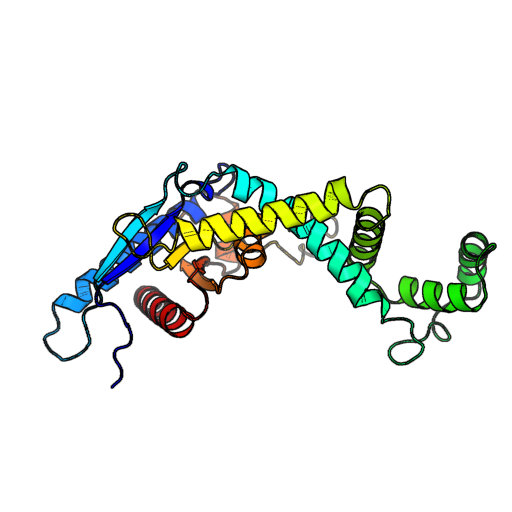1 O O . LEU A 1 175 ? 1.371 -7.312 13.035 1.00 91.81 175 LEU A O 1
ATOM 1365 N N . LYS A 1 176 ? 2.991 -8.350 11.922 1.00 88.81 176 LYS A N 1
ATOM 1366 C CA . LYS A 1 176 ? 2.465 -9.690 12.243 1.00 88.81 176 LYS A CA 1
ATOM 1367 C C . LYS A 1 176 ? 2.743 -10.119 13.671 1.00 88.81 176 LYS A C 1
ATOM 1369 O O . LYS A 1 176 ? 1.855 -10.630 14.339 1.00 88.81 176 LYS A O 1
ATOM 1374 N N . GLU A 1 177 ? 3.985 -9.965 14.103 1.00 81.38 177 GLU A N 1
ATOM 1375 C CA . GLU A 1 177 ? 4.460 -10.529 15.356 1.00 81.38 177 GLU A CA 1
ATOM 1376 C C . GLU A 1 177 ? 4.340 -9.574 16.521 1.00 81.38 177 GLU A C 1
ATOM 1378 O O . GLU A 1 177 ? 4.491 -10.066 17.621 1.00 81.38 177 GLU A O 1
ATOM 1383 N N . VAL A 1 178 ? 4.133 -8.264 16.340 1.00 77.12 178 VAL A N 1
ATOM 1384 C CA . VAL A 1 178 ? 3.990 -7.312 17.462 1.00 77.12 178 VAL A CA 1
ATOM 1385 C C . VAL A 1 178 ? 2.584 -6.739 17.513 1.00 77.12 178 VAL A C 1
ATOM 1387 O O . VAL A 1 178 ? 1.973 -6.698 18.577 1.00 77.12 178 VAL A O 1
ATOM 1390 N N . VAL A 1 179 ? 2.039 -6.355 16.360 1.00 82.31 179 VAL A N 1
ATOM 1391 C CA . VAL A 1 179 ? 0.711 -5.742 16.302 1.00 82.31 179 VAL A CA 1
ATOM 1392 C C . VAL A 1 179 ? -0.401 -6.794 16.376 1.00 82.31 179 VAL A C 1
ATOM 1394 O O . VAL A 1 179 ? -1.284 -6.670 17.221 1.00 82.31 179 VAL A O 1
ATOM 1397 N N . PHE A 1 180 ? -0.326 -7.869 15.585 1.00 86.19 180 PHE A N 1
ATOM 1398 C CA . PHE A 1 180 ? -1.316 -8.961 15.604 1.00 86.19 180 PHE A CA 1
ATOM 1399 C C . PHE A 1 180 ? -1.003 -10.087 16.610 1.00 86.19 180 PHE A C 1
ATOM 1401 O O . PHE A 1 180 ? -1.330 -11.250 16.370 1.00 86.19 180 PHE A O 1
ATOM 1408 N N . GLN A 1 181 ? -0.352 -9.772 17.737 1.00 80.56 181 GLN A N 1
ATOM 1409 C CA . GLN A 1 181 ? -0.087 -10.765 18.784 1.00 80.56 181 GLN A CA 1
ATOM 1410 C C . GLN A 1 181 ? -1.369 -11.236 19.476 1.00 80.56 181 GLN A C 1
ATOM 1412 O O . GLN A 1 181 ? -2.204 -10.432 19.894 1.00 80.56 181 GLN A O 1
ATOM 1417 N N . ASP A 1 182 ? -1.462 -12.541 19.733 1.00 66.56 182 ASP A N 1
ATOM 1418 C CA . ASP A 1 182 ? -2.452 -13.083 20.661 1.00 66.56 182 ASP A CA 1
ATOM 1419 C C . ASP A 1 182 ? -2.042 -12.735 22.103 1.00 66.56 182 ASP A C 1
ATOM 1421 O O . ASP A 1 182 ? -1.235 -13.415 22.736 1.00 66.56 182 ASP A O 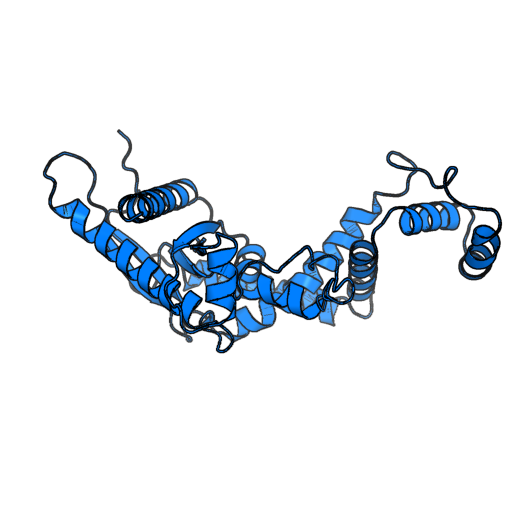1
ATOM 1425 N N . GLY A 1 183 ? -2.575 -11.631 22.630 1.00 66.75 183 GLY A N 1
ATOM 1426 C CA . GLY A 1 183 ? -2.226 -11.153 23.965 1.00 66.75 183 GLY A CA 1
ATOM 1427 C C . GLY A 1 183 ? -3.037 -9.947 24.429 1.00 66.75 183 GLY A C 1
ATOM 1428 O O . GLY A 1 183 ? -4.009 -9.527 23.796 1.00 66.75 183 GLY A O 1
ATOM 1429 N N . LYS A 1 184 ? -2.653 -9.379 25.579 1.00 67.25 184 LYS A N 1
ATOM 1430 C CA . LYS A 1 184 ? -3.289 -8.160 26.106 1.00 67.25 184 LYS A CA 1
ATOM 1431 C C . LYS A 1 184 ? -2.973 -6.935 25.248 1.00 67.25 184 LYS A C 1
ATOM 1433 O O . LYS A 1 184 ? -3.885 -6.152 25.017 1.00 67.25 184 LYS A O 1
ATOM 1438 N N . GLU A 1 185 ? -1.739 -6.831 24.760 1.00 76.38 185 GLU A N 1
ATOM 1439 C CA . GLU A 1 185 ? -1.222 -5.662 24.035 1.00 76.38 185 GLU A CA 1
ATOM 1440 C C . GLU A 1 185 ? -1.428 -5.724 22.515 1.00 76.38 185 GLU A C 1
ATOM 1442 O O . GLU A 1 185 ? -1.399 -4.680 21.866 1.00 76.38 185 GLU A O 1
ATOM 1447 N N . GLY A 1 186 ? -1.655 -6.915 21.953 1.00 84.88 186 GLY A N 1
ATOM 1448 C CA . GLY A 1 186 ? -1.945 -7.096 20.531 1.00 84.88 186 GLY A CA 1
ATOM 1449 C C . GLY A 1 186 ? -3.412 -6.845 20.180 1.00 84.88 186 GLY A C 1
ATOM 1450 O O . GLY A 1 186 ? -4.303 -6.919 21.037 1.00 84.88 186 GLY A O 1
ATOM 1451 N N . VAL A 1 187 ? -3.645 -6.556 18.901 1.00 91.50 187 VAL A N 1
ATOM 1452 C CA . VAL A 1 187 ? -4.959 -6.265 18.313 1.00 91.50 187 VAL A CA 1
ATOM 1453 C C . VAL A 1 187 ? -5.325 -7.308 17.258 1.00 91.50 187 VAL A C 1
ATOM 1455 O O . VAL A 1 187 ? -4.456 -7.992 16.729 1.00 91.50 187 VAL A O 1
ATOM 1458 N N . ASP A 1 188 ? -6.610 -7.433 16.930 1.00 91.56 188 ASP A N 1
ATOM 1459 C CA . ASP A 1 188 ? -7.080 -8.358 15.894 1.00 91.56 188 ASP A CA 1
ATOM 1460 C C . ASP A 1 188 ? -7.141 -7.688 14.511 1.00 91.56 188 ASP A C 1
ATOM 1462 O O . ASP A 1 188 ? -6.895 -8.344 13.502 1.00 91.56 188 ASP A O 1
ATOM 1466 N N . PHE A 1 189 ? -7.445 -6.387 14.454 1.00 93.81 189 PHE A N 1
ATOM 1467 C CA . PHE A 1 189 ? -7.527 -5.593 13.220 1.00 93.81 189 PHE A CA 1
ATOM 1468 C C . PHE A 1 189 ? -6.906 -4.209 13.418 1.00 93.81 189 PHE A C 1
ATOM 1470 O O . PHE A 1 189 ? -6.749 -3.766 14.551 1.00 93.81 189 PHE A O 1
ATOM 1477 N N . LEU A 1 190 ? -6.588 -3.506 12.331 1.00 95.00 190 LEU A N 1
ATOM 1478 C CA . LEU A 1 190 ? -6.181 -2.097 12.344 1.00 95.00 190 LEU A CA 1
ATOM 1479 C C . LEU A 1 190 ? -7.172 -1.243 11.582 1.00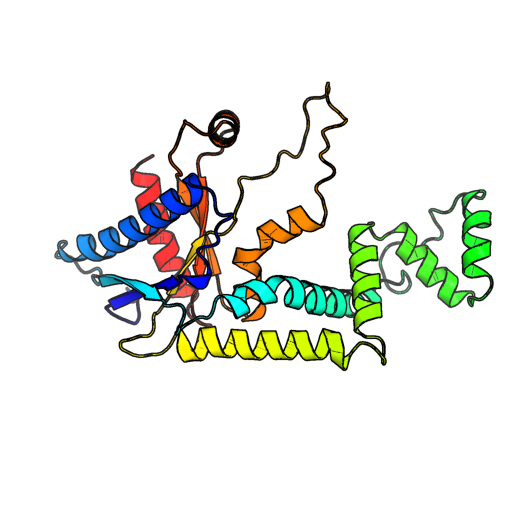 95.00 190 LEU A C 1
ATOM 1481 O O . LEU A 1 190 ? -7.626 -1.654 10.520 1.00 95.00 190 LEU A O 1
ATOM 1485 N N . LEU A 1 191 ? -7.433 -0.044 12.091 1.00 95.31 191 LEU A N 1
ATOM 1486 C CA . LEU A 1 191 ? -8.202 0.984 11.404 1.00 95.31 191 LEU A CA 1
ATOM 1487 C C . LEU A 1 191 ? -7.281 2.146 11.033 1.00 95.31 191 LEU A C 1
ATOM 1489 O O . LEU A 1 191 ? -6.650 2.744 11.905 1.00 95.31 191 LEU A O 1
ATOM 1493 N N . LEU A 1 192 ? -7.242 2.476 9.748 1.00 94.44 192 LEU A N 1
ATOM 1494 C CA . LEU A 1 192 ? -6.379 3.491 9.148 1.00 94.44 192 LEU A CA 1
ATOM 1495 C C . LEU A 1 192 ? -7.180 4.318 8.135 1.00 94.44 192 LEU A C 1
ATOM 1497 O O . LEU A 1 192 ? -8.097 3.777 7.524 1.00 94.44 192 LEU A O 1
ATOM 1501 N N . PRO A 1 193 ? -6.829 5.578 7.854 1.00 94.06 193 PRO A N 1
ATOM 1502 C CA . PRO A 1 193 ? -7.271 6.237 6.628 1.00 94.06 193 PRO A CA 1
ATOM 1503 C C . PRO A 1 193 ? -6.735 5.492 5.396 1.00 94.06 193 PRO A C 1
ATOM 1505 O O . PRO A 1 193 ? -5.655 4.908 5.442 1.00 94.06 193 PRO A O 1
ATOM 1508 N N . THR A 1 194 ? -7.483 5.484 4.290 1.00 93.94 194 THR A N 1
ATOM 1509 C CA . THR A 1 194 ? -7.007 4.889 3.022 1.00 93.94 194 THR A CA 1
ATOM 1510 C C . THR A 1 194 ? -6.140 5.867 2.235 1.00 93.94 194 THR A C 1
ATOM 1512 O O . THR A 1 194 ? -5.168 5.457 1.617 1.00 93.94 194 THR A O 1
ATOM 1515 N N . SER A 1 195 ? -6.493 7.150 2.266 1.00 90.25 195 SER A N 1
ATOM 1516 C CA . SER A 1 195 ? -5.800 8.234 1.570 1.00 90.25 195 SER A CA 1
ATOM 1517 C C . SER A 1 195 ? -5.595 9.404 2.528 1.00 90.25 195 SER A C 1
ATOM 1519 O O . SER A 1 195 ? -6.268 9.494 3.558 1.00 90.25 195 SER A O 1
ATOM 1521 N N . ILE A 1 196 ? -4.666 10.288 2.174 1.00 88.00 196 ILE A N 1
ATOM 1522 C CA . ILE A 1 196 ? -4.359 11.535 2.887 1.00 88.00 196 ILE A CA 1
ATOM 1523 C C . ILE A 1 196 ? -4.974 12.767 2.211 1.00 88.00 196 ILE A C 1
ATOM 1525 O O . ILE A 1 196 ? -4.829 13.872 2.716 1.00 88.00 196 ILE A O 1
ATOM 1529 N N . SER A 1 197 ? -5.655 12.576 1.084 1.00 86.88 197 SER A N 1
ATOM 1530 C CA . SER A 1 197 ? -6.273 13.634 0.287 1.00 86.88 197 SER A CA 1
ATOM 1531 C C . SER A 1 197 ? -7.627 13.186 -0.267 1.00 86.88 197 SER A C 1
ATOM 1533 O O . SER A 1 197 ? -7.934 11.985 -0.331 1.00 86.88 197 SER A O 1
ATOM 1535 N N . LEU A 1 198 ? -8.440 14.165 -0.665 1.00 86.88 198 LEU A N 1
ATOM 1536 C CA . LEU A 1 198 ? -9.642 13.941 -1.465 1.00 86.88 198 LEU A CA 1
ATOM 1537 C C . LEU A 1 198 ? -9.263 13.554 -2.906 1.00 86.88 198 LEU A C 1
ATOM 1539 O O . LEU A 1 198 ? -8.142 13.820 -3.342 1.00 86.88 198 LEU A O 1
ATOM 1543 N N . PRO A 1 199 ? -10.175 12.913 -3.659 1.00 85.25 199 PRO A N 1
ATOM 1544 C CA . PRO A 1 199 ? -9.919 12.559 -5.050 1.00 85.25 199 PRO A CA 1
ATOM 1545 C C . PRO A 1 199 ? -9.439 13.773 -5.868 1.00 85.25 199 PRO A C 1
ATOM 1547 O O . PRO A 1 199 ? -10.084 14.824 -5.810 1.00 85.25 199 PRO A O 1
ATOM 1550 N N . PRO A 1 200 ? -8.337 13.652 -6.633 1.00 79.62 200 PRO A N 1
ATOM 1551 C CA . PRO A 1 200 ? -7.846 14.754 -7.449 1.00 79.62 200 PRO A CA 1
ATOM 1552 C C . PRO A 1 200 ? -8.822 15.055 -8.590 1.00 79.62 200 PRO A C 1
ATOM 1554 O O . PRO A 1 200 ? -9.514 14.169 -9.097 1.00 79.62 200 PRO A O 1
ATOM 1557 N N . THR A 1 201 ? -8.854 16.313 -9.027 1.00 75.00 201 THR A N 1
ATOM 1558 C CA . THR A 1 201 ? -9.632 16.713 -10.206 1.00 75.00 201 THR A CA 1
ATOM 1559 C C . THR A 1 201 ? -8.926 16.212 -11.472 1.00 75.00 201 THR A C 1
ATOM 1561 O O . THR A 1 201 ? -7.730 16.426 -11.634 1.00 75.00 201 THR A O 1
ATOM 1564 N N . ILE A 1 202 ? -9.650 15.505 -12.348 1.00 71.12 202 ILE A N 1
ATOM 1565 C CA . ILE A 1 202 ? -9.089 14.868 -13.561 1.00 71.12 202 ILE A CA 1
ATOM 1566 C C . ILE A 1 202 ? -9.256 15.757 -14.805 1.00 71.12 202 ILE A C 1
ATOM 1568 O O . ILE A 1 202 ? -8.462 15.668 -15.737 1.00 71.12 202 ILE A O 1
ATOM 1572 N N . ILE A 1 203 ? -10.288 16.602 -14.826 1.00 60.16 203 ILE A N 1
ATOM 1573 C CA . ILE A 1 203 ? -10.645 17.479 -15.944 1.00 60.16 203 ILE A CA 1
ATOM 1574 C C . ILE A 1 203 ? -10.695 18.900 -15.380 1.00 60.16 203 ILE A C 1
ATOM 1576 O O . ILE A 1 203 ? -11.522 19.170 -14.510 1.00 60.16 203 ILE A O 1
ATOM 1580 N N . GLY A 1 204 ? -9.787 19.772 -15.822 1.00 52.03 204 GLY A N 1
ATOM 1581 C CA . GLY A 1 204 ? -9.962 21.213 -15.644 1.00 52.03 204 GLY A CA 1
ATOM 1582 C C . GLY A 1 204 ? -11.134 21.684 -16.506 1.00 52.03 204 GLY A C 1
ATOM 1583 O O . GLY A 1 204 ? -11.374 21.110 -17.569 1.00 52.03 204 GLY A O 1
ATOM 1584 N N . ASP A 1 205 ? -11.878 22.693 -16.053 1.00 49.91 205 ASP A N 1
ATOM 1585 C CA . ASP A 1 205 ? -12.834 23.386 -16.920 1.00 49.91 205 ASP A CA 1
ATOM 1586 C C . ASP A 1 205 ? -12.107 23.816 -18.207 1.00 49.91 205 ASP A C 1
ATOM 1588 O O . ASP A 1 205 ? -10.961 24.260 -18.144 1.00 49.91 205 ASP A O 1
ATOM 1592 N N . GLU A 1 206 ? -12.755 23.672 -19.368 1.00 48.41 206 GLU A N 1
ATOM 1593 C CA . GLU A 1 206 ? -12.181 23.877 -20.716 1.00 48.41 206 GLU A CA 1
ATOM 1594 C C . GLU A 1 206 ? -11.510 25.258 -20.922 1.00 48.41 206 GLU A C 1
ATOM 1596 O O . GLU A 1 206 ? -10.789 25.464 -21.894 1.00 48.41 206 GLU A O 1
ATOM 1601 N N . GLU A 1 207 ? -11.705 26.206 -20.002 1.00 50.78 207 GLU A N 1
ATOM 1602 C CA . GLU A 1 207 ? -11.069 27.528 -20.007 1.00 50.78 207 GLU A CA 1
ATOM 1603 C C . GLU A 1 207 ? -9.677 27.559 -19.338 1.00 50.78 207 GLU A C 1
ATOM 1605 O O . GLU A 1 207 ? -8.933 28.516 -19.536 1.00 50.78 207 GLU A O 1
ATOM 1610 N N . ASN A 1 208 ? -9.287 26.509 -18.604 1.00 44.94 208 ASN A N 1
ATOM 1611 C CA . ASN A 1 208 ? -7.996 26.374 -17.922 1.00 44.94 208 ASN A CA 1
ATOM 1612 C C . ASN A 1 208 ? -7.329 25.026 -18.261 1.00 44.94 208 ASN A C 1
ATOM 1614 O O . ASN A 1 208 ? -7.047 24.208 -17.387 1.00 44.94 208 ASN A O 1
ATOM 1618 N N . GLU A 1 209 ? -7.023 24.790 -19.540 1.00 44.25 209 GLU A N 1
ATOM 1619 C CA . GLU A 1 209 ? -6.237 23.622 -19.992 1.00 44.25 209 GLU A CA 1
ATOM 1620 C C . GLU A 1 209 ? -4.817 23.562 -19.376 1.00 44.25 209 GLU A C 1
ATOM 1622 O O . GLU A 1 209 ? -4.162 22.518 -19.403 1.00 44.25 209 GLU A O 1
ATOM 1627 N N . GLU A 1 210 ? -4.345 24.653 -18.759 1.00 45.62 210 GLU A N 1
ATOM 1628 C CA . GLU A 1 210 ? -3.101 24.694 -17.975 1.00 45.62 210 GLU A CA 1
ATOM 1629 C C . GLU A 1 210 ? -3.221 24.007 -16.595 1.00 45.62 210 GLU A C 1
ATOM 1631 O O . GLU A 1 210 ? -2.200 23.661 -15.996 1.00 45.62 210 GLU A O 1
ATOM 1636 N N . GLU A 1 211 ? -4.448 23.734 -16.126 1.00 44.84 211 GLU A N 1
ATOM 1637 C CA . GLU A 1 211 ? -4.766 22.956 -14.918 1.00 44.84 211 GLU A CA 1
ATOM 1638 C C . GLU A 1 211 ? -5.169 21.499 -15.223 1.00 44.84 211 GLU A C 1
ATOM 1640 O O . GLU A 1 211 ? -5.769 20.822 -14.383 1.00 44.84 211 GLU A O 1
ATOM 1645 N N . ILE A 1 212 ? -4.724 20.911 -16.345 1.00 46.47 212 ILE A N 1
ATOM 1646 C CA . ILE A 1 212 ? -4.276 19.512 -16.240 1.00 46.47 212 ILE A CA 1
ATOM 1647 C C . ILE A 1 212 ? -3.050 19.596 -15.345 1.00 46.47 212 ILE A C 1
ATOM 1649 O O . ILE A 1 212 ? -1.923 19.710 -15.835 1.00 46.47 212 ILE A O 1
ATOM 1653 N N . ALA A 1 213 ? -3.297 19.676 -14.031 1.00 50.06 213 ALA A N 1
ATOM 1654 C CA . ALA A 1 213 ? -2.273 19.838 -13.030 1.00 50.06 213 ALA A CA 1
ATOM 1655 C C . ALA A 1 213 ? -1.202 18.831 -13.412 1.00 50.06 213 ALA A C 1
ATOM 1657 O O . ALA A 1 213 ? -1.483 17.637 -13.558 1.00 50.06 213 ALA A O 1
ATOM 1658 N N . LYS A 1 214 ? 0.005 19.324 -13.692 1.00 49.16 214 LYS A N 1
ATOM 1659 C CA . LYS A 1 214 ? 1.195 18.487 -13.710 1.00 49.16 214 LYS A CA 1
ATOM 1660 C C . LYS A 1 214 ? 1.269 17.918 -12.302 1.00 49.16 214 LYS A C 1
ATOM 1662 O O . LYS A 1 214 ? 1.951 18.494 -11.466 1.00 49.16 214 LYS A O 1
ATOM 1667 N N . VAL A 1 215 ? 0.490 16.868 -12.034 1.00 52.53 215 VAL A N 1
ATOM 1668 C CA . VAL A 1 215 ? 0.489 16.155 -10.772 1.00 52.53 215 VAL A CA 1
ATOM 1669 C C . VAL A 1 215 ? 1.922 15.708 -10.666 1.00 52.53 215 VAL A C 1
ATOM 1671 O O . VAL A 1 215 ? 2.393 14.917 -11.495 1.00 52.53 215 VAL A O 1
ATOM 1674 N N . ASP A 1 216 ? 2.650 16.328 -9.744 1.00 61.66 216 ASP A N 1
ATOM 1675 C CA . ASP A 1 216 ? 4.026 15.954 -9.533 1.00 61.66 216 ASP A CA 1
ATOM 1676 C C . ASP A 1 216 ? 4.008 14.451 -9.245 1.00 61.66 216 ASP A C 1
ATOM 1678 O O . ASP A 1 216 ? 3.201 13.964 -8.447 1.00 61.66 216 ASP A O 1
ATOM 1682 N N . ALA A 1 217 ? 4.855 13.684 -9.935 1.00 62.03 217 ALA A N 1
ATOM 1683 C CA . ALA A 1 217 ? 4.908 12.239 -9.739 1.00 62.03 217 ALA A CA 1
ATOM 1684 C C . ALA A 1 217 ? 5.124 11.917 -8.249 1.00 62.03 217 ALA A C 1
ATOM 1686 O O . ALA A 1 217 ? 4.607 10.926 -7.741 1.00 62.03 217 ALA A O 1
ATOM 1687 N N . THR A 1 218 ? 5.823 12.808 -7.540 1.00 67.38 218 THR A N 1
ATOM 1688 C CA . THR A 1 218 ? 6.038 12.756 -6.096 1.00 67.38 218 THR A CA 1
ATOM 1689 C C . THR A 1 218 ? 4.754 12.937 -5.279 1.00 67.38 218 THR A C 1
ATOM 1691 O O . THR A 1 218 ? 4.558 12.217 -4.301 1.00 67.38 218 THR A O 1
ATOM 1694 N N . GLU A 1 219 ? 3.861 13.846 -5.676 1.00 68.56 219 GLU A N 1
ATOM 1695 C CA . GLU A 1 219 ? 2.570 14.067 -5.009 1.00 68.56 219 GLU A CA 1
ATOM 1696 C C . GLU A 1 219 ? 1.624 12.883 -5.215 1.00 68.56 219 GLU A C 1
ATOM 1698 O O . GLU A 1 219 ? 0.984 12.428 -4.266 1.00 68.56 219 GLU A O 1
ATOM 1703 N N . ALA A 1 220 ? 1.603 12.302 -6.420 1.00 70.19 220 ALA A N 1
ATOM 1704 C CA . ALA A 1 220 ? 0.832 11.087 -6.682 1.00 70.19 220 ALA A CA 1
ATOM 1705 C C . ALA A 1 220 ? 1.258 9.933 -5.757 1.00 70.19 220 ALA A C 1
ATOM 1707 O O . ALA A 1 220 ? 0.417 9.179 -5.269 1.00 70.19 220 ALA A O 1
ATOM 1708 N N . PHE A 1 221 ? 2.558 9.823 -5.474 1.00 73.44 221 PHE A N 1
ATOM 1709 C CA . PHE A 1 221 ? 3.107 8.807 -4.579 1.00 73.44 221 PHE A CA 1
ATOM 1710 C C . PHE A 1 221 ? 2.796 9.075 -3.102 1.00 73.44 221 PHE A C 1
ATOM 1712 O O . PHE A 1 221 ? 2.712 8.131 -2.319 1.00 73.44 221 PHE A O 1
ATOM 1719 N N . ALA A 1 222 ? 2.585 10.329 -2.697 1.00 80.12 222 ALA A N 1
ATOM 1720 C CA . ALA A 1 222 ? 2.238 10.657 -1.315 1.00 80.12 222 ALA A CA 1
ATOM 1721 C C . ALA A 1 222 ? 0.888 10.045 -0.891 1.00 80.12 222 ALA A C 1
ATOM 1723 O O . ALA A 1 222 ? 0.732 9.630 0.258 1.00 80.12 222 ALA A O 1
ATOM 1724 N N . ASN A 1 223 ? -0.055 9.895 -1.827 1.00 82.81 223 ASN A N 1
ATOM 1725 C CA . ASN A 1 223 ? -1.352 9.261 -1.563 1.00 82.81 223 ASN A CA 1
ATOM 1726 C C . ASN A 1 223 ? -1.231 7.782 -1.159 1.00 82.81 223 ASN A C 1
ATOM 1728 O O . ASN A 1 223 ? -2.054 7.274 -0.399 1.00 82.81 223 ASN A O 1
ATOM 1732 N N . ASP A 1 224 ? -0.165 7.110 -1.595 1.00 89.94 224 ASP A N 1
ATOM 1733 C CA . ASP A 1 224 ? 0.085 5.698 -1.313 1.00 89.94 224 ASP A CA 1
ATOM 1734 C C . ASP A 1 224 ? 0.701 5.457 0.081 1.00 89.94 224 ASP A C 1
ATOM 1736 O O . ASP A 1 224 ? 0.887 4.308 0.497 1.00 89.94 224 ASP A O 1
ATOM 1740 N N . VAL A 1 225 ? 0.996 6.514 0.854 1.00 90.25 225 VAL A N 1
ATOM 1741 C CA . VAL A 1 225 ? 1.689 6.395 2.152 1.00 90.25 225 VAL A CA 1
ATOM 1742 C C . VAL A 1 225 ? 0.922 5.533 3.166 1.00 90.25 225 VAL A C 1
ATOM 1744 O O . VAL A 1 225 ? 1.536 4.858 3.994 1.00 90.25 225 VAL A O 1
ATOM 1747 N N . MET A 1 226 ? -0.413 5.505 3.077 1.00 91.00 226 MET A N 1
ATOM 1748 C CA . MET A 1 226 ? -1.291 4.758 3.988 1.00 91.00 226 MET A CA 1
ATOM 1749 C C . MET A 1 226 ? -1.550 3.308 3.543 1.00 91.00 226 MET A C 1
ATOM 1751 O O . MET A 1 226 ? -1.924 2.457 4.356 1.00 91.00 226 MET A O 1
ATOM 1755 N N . THR A 1 227 ? -1.349 2.996 2.262 1.00 94.06 227 THR A N 1
ATOM 1756 C CA . THR A 1 227 ? -1.698 1.695 1.662 1.00 94.06 227 THR A CA 1
ATOM 1757 C C . THR A 1 227 ? -0.469 0.808 1.482 1.00 94.06 227 THR A C 1
ATOM 1759 O O . THR A 1 227 ? -0.490 -0.389 1.782 1.00 94.06 227 THR A O 1
ATOM 1762 N N . VAL A 1 228 ? 0.649 1.398 1.068 1.00 95.31 228 VAL A N 1
ATOM 1763 C CA . VAL A 1 228 ? 1.898 0.698 0.765 1.00 95.31 228 VAL A CA 1
ATOM 1764 C C . VAL A 1 228 ? 2.472 -0.121 1.928 1.00 95.31 228 VAL A C 1
ATOM 1766 O O . VAL A 1 228 ? 2.879 -1.262 1.675 1.00 95.31 228 VAL A O 1
ATOM 1769 N N . PRO A 1 229 ? 2.503 0.364 3.188 1.00 94.94 229 PRO A N 1
ATOM 1770 C CA . PRO A 1 229 ? 3.013 -0.438 4.301 1.00 94.94 229 PRO A CA 1
ATOM 1771 C C . PRO A 1 229 ? 2.283 -1.786 4.437 1.00 94.94 229 PRO A C 1
ATOM 1773 O O . PRO A 1 229 ? 2.892 -2.818 4.733 1.00 94.94 229 PRO A O 1
ATOM 1776 N N . ILE A 1 230 ? 0.978 -1.792 4.158 1.00 95.44 230 ILE A N 1
ATOM 1777 C CA . ILE A 1 230 ? 0.117 -2.972 4.255 1.00 95.44 230 ILE A CA 1
ATOM 1778 C C . ILE A 1 230 ? 0.389 -3.941 3.096 1.00 95.44 230 ILE A C 1
ATOM 1780 O O . ILE A 1 230 ? 0.560 -5.145 3.322 1.00 95.44 230 ILE A O 1
ATOM 1784 N N . SER A 1 231 ? 0.544 -3.412 1.878 1.00 95.06 231 SER A N 1
ATOM 1785 C CA . SER A 1 231 ? 0.952 -4.176 0.690 1.00 95.06 231 SER A CA 1
ATOM 1786 C C . SER A 1 231 ? 2.324 -4.834 0.865 1.00 95.06 231 SER A C 1
ATOM 1788 O O . SER A 1 231 ? 2.488 -6.022 0.578 1.00 95.06 231 SER A O 1
ATOM 1790 N N . LEU A 1 232 ? 3.309 -4.106 1.407 1.00 95.69 232 LEU A N 1
ATOM 1791 C CA . LEU A 1 232 ? 4.647 -4.636 1.695 1.00 95.69 232 LEU A CA 1
ATOM 1792 C C . LEU A 1 232 ? 4.603 -5.808 2.681 1.00 95.69 232 LEU A C 1
ATOM 1794 O O . LEU A 1 232 ? 5.258 -6.832 2.452 1.00 95.69 232 LEU A O 1
ATOM 1798 N N . ALA A 1 233 ? 3.797 -5.681 3.739 1.00 95.00 233 ALA A N 1
ATOM 1799 C CA . ALA A 1 233 ? 3.585 -6.732 4.733 1.00 95.00 233 ALA A CA 1
ATOM 1800 C C . ALA A 1 233 ? 2.787 -7.940 4.197 1.00 95.00 233 ALA A C 1
ATOM 1802 O O . ALA A 1 233 ? 2.795 -9.032 4.795 1.00 95.00 233 ALA A O 1
ATOM 1803 N N . GLY A 1 234 ? 2.119 -7.757 3.052 1.00 94.69 234 GLY A N 1
ATOM 1804 C CA . GLY A 1 234 ? 1.249 -8.738 2.417 1.00 94.69 234 GLY A CA 1
ATOM 1805 C C . GLY A 1 234 ? 0.066 -9.089 3.311 1.00 94.69 234 GLY A C 1
ATOM 1806 O O . GLY A 1 234 ? -0.186 -10.273 3.541 1.00 94.69 234 GLY A O 1
ATOM 1807 N N . LEU A 1 235 ? -0.573 -8.078 3.896 1.00 95.19 235 LEU A N 1
ATOM 1808 C CA . LEU A 1 235 ? -1.731 -8.234 4.772 1.00 95.19 235 LEU A CA 1
ATOM 1809 C C . LEU A 1 235 ? -3.023 -7.912 4.010 1.00 95.19 235 LEU A C 1
ATOM 1811 O O . LEU A 1 235 ? -3.008 -7.019 3.164 1.00 95.19 235 LEU A O 1
ATOM 1815 N N . PRO A 1 236 ? -4.132 -8.616 4.288 1.00 95.81 236 PRO A N 1
ATOM 1816 C CA . PRO A 1 236 ? -5.422 -8.271 3.709 1.00 95.81 236 PRO A CA 1
ATOM 1817 C C . PRO A 1 236 ? -5.945 -6.947 4.275 1.00 95.81 236 PRO A C 1
ATOM 1819 O O . PRO A 1 236 ? -5.927 -6.729 5.491 1.00 95.81 236 PRO A O 1
ATOM 1822 N N . SER A 1 237 ? -6.467 -6.097 3.394 1.00 96.12 237 SER A N 1
ATOM 1823 C CA . SER A 1 237 ? -7.164 -4.870 3.765 1.00 96.12 237 SER A CA 1
ATOM 1824 C C . SER A 1 237 ? -8.405 -4.623 2.909 1.00 96.12 237 SER A C 1
ATOM 1826 O O . SER A 1 237 ? -8.542 -5.157 1.808 1.00 96.12 237 SER A O 1
ATOM 1828 N N . ILE A 1 238 ? -9.336 -3.837 3.448 1.00 96.25 238 ILE A N 1
ATOM 1829 C CA . ILE A 1 238 ? -10.544 -3.359 2.768 1.00 96.25 238 ILE A CA 1
ATOM 1830 C C . ILE A 1 238 ? -10.697 -1.863 3.028 1.00 96.25 238 ILE A C 1
ATOM 1832 O O . ILE A 1 238 ? -10.432 -1.423 4.142 1.00 96.25 238 ILE A O 1
ATOM 1836 N N . SER A 1 239 ? -11.126 -1.094 2.026 1.00 95.75 239 SER A N 1
ATOM 1837 C CA . SER A 1 239 ? -11.483 0.321 2.183 1.00 95.75 239 SER A CA 1
ATOM 1838 C C . SER A 1 239 ? -13.001 0.471 2.235 1.00 95.75 239 SER A C 1
ATOM 1840 O O . SER A 1 239 ? -13.705 -0.092 1.397 1.00 95.75 239 SER A O 1
ATOM 1842 N N . ILE A 1 240 ? -13.496 1.194 3.235 1.00 93.81 240 ILE A N 1
ATOM 1843 C CA . ILE A 1 240 ? -14.919 1.411 3.509 1.00 93.81 240 ILE A CA 1
ATOM 1844 C C . ILE A 1 240 ? -15.177 2.922 3.468 1.00 93.81 240 ILE A C 1
ATOM 1846 O O . ILE A 1 240 ? -14.439 3.667 4.120 1.00 93.81 240 ILE A O 1
ATOM 1850 N N . PRO A 1 241 ? -16.187 3.407 2.726 1.00 92.69 241 PRO A N 1
ATOM 1851 C CA . PRO A 1 241 ? -16.499 4.830 2.678 1.00 92.69 241 PRO A CA 1
ATOM 1852 C C . PRO A 1 241 ? -17.048 5.303 4.027 1.00 92.69 241 PRO A C 1
ATOM 1854 O O . PRO A 1 241 ? -17.989 4.722 4.558 1.00 92.69 241 PRO A O 1
ATOM 1857 N N . VAL A 1 242 ? -16.474 6.372 4.576 1.00 90.94 242 VAL A N 1
ATOM 1858 C CA . VAL A 1 242 ? -16.922 7.015 5.816 1.00 90.94 242 VAL A CA 1
ATOM 1859 C C . VAL A 1 242 ? -17.181 8.497 5.550 1.00 90.94 242 VAL A C 1
ATOM 1861 O O . VAL A 1 242 ? -16.292 9.175 5.034 1.00 90.94 242 VAL A O 1
ATOM 1864 N N . PRO A 1 243 ? -18.361 9.035 5.903 1.00 88.19 243 PRO A N 1
ATOM 1865 C CA . PRO A 1 243 ? -18.653 10.451 5.765 1.00 88.19 243 PRO A CA 1
ATOM 1866 C C . PRO A 1 243 ? -17.669 11.308 6.553 1.00 88.19 243 PRO A C 1
ATOM 1868 O O . PRO A 1 243 ? -17.364 11.019 7.716 1.00 88.19 243 PRO A O 1
ATOM 1871 N N . PHE A 1 244 ? -17.201 12.378 5.923 1.00 84.88 244 PHE A N 1
ATOM 1872 C CA . PHE A 1 244 ? -16.405 13.403 6.583 1.00 84.88 244 PHE A CA 1
ATOM 1873 C C . PHE A 1 244 ? -17.245 14.657 6.813 1.00 84.88 244 PHE A C 1
ATOM 1875 O O . PHE A 1 244 ? -18.191 14.952 6.081 1.00 84.88 244 PHE A O 1
ATOM 1882 N N . PHE A 1 245 ? -16.897 15.389 7.866 1.00 75.50 245 PHE A N 1
ATOM 1883 C CA . PHE A 1 245 ? -17.583 16.608 8.276 1.00 75.50 245 PHE A CA 1
ATOM 1884 C C . PHE A 1 245 ? -16.604 17.780 8.258 1.00 75.50 245 PHE A C 1
ATOM 1886 O O . PHE A 1 245 ? -15.395 17.585 8.357 1.00 75.50 245 PHE A O 1
ATOM 1893 N N . GLY A 1 246 ? -17.151 18.984 8.122 1.00 67.81 246 GLY A N 1
ATOM 1894 C CA . GLY A 1 246 ? -16.401 20.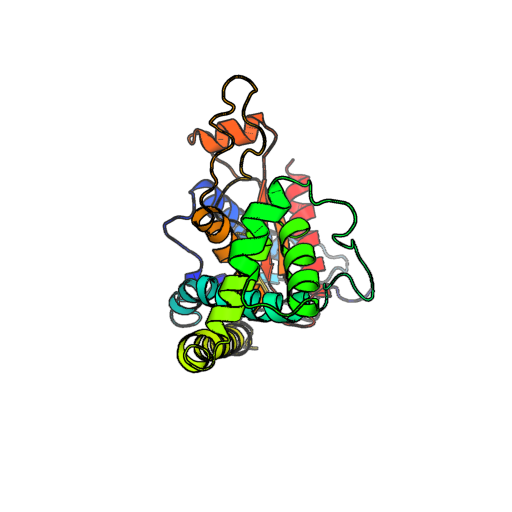214 7.884 1.00 67.81 246 GLY A CA 1
ATOM 1895 C C . GLY A 1 246 ? -16.982 20.948 6.679 1.00 67.81 246 GLY A C 1
ATOM 1896 O O . GLY A 1 246 ? -17.333 20.324 5.678 1.00 67.81 246 GLY A O 1
ATOM 1897 N N . GLU A 1 247 ? -17.178 22.254 6.805 1.00 60.34 247 GLU A N 1
ATOM 1898 C CA . GLU A 1 247 ? -17.563 23.161 5.705 1.00 60.34 247 GLU A CA 1
ATOM 1899 C C . GLU A 1 247 ? -16.571 24.323 5.568 1.00 60.34 247 GLU A C 1
ATOM 1901 O O . GLU A 1 247 ? -16.634 25.087 4.614 1.00 60.34 247 GLU A O 1
ATOM 1906 N N . GLU A 1 248 ? -15.632 24.441 6.510 1.00 62.94 248 GLU A N 1
ATOM 1907 C CA . GLU A 1 248 ? -14.738 25.594 6.637 1.00 62.94 248 GLU A CA 1
ATOM 1908 C C . GLU A 1 248 ? -13.530 25.529 5.690 1.00 62.94 248 GLU A C 1
ATOM 1910 O O . GLU A 1 248 ? -12.898 26.550 5.435 1.00 62.94 248 GLU A O 1
ATOM 1915 N N . GLU A 1 249 ? -13.220 24.354 5.135 1.00 73.31 249 GLU A N 1
ATOM 1916 C CA . GLU A 1 249 ? -12.143 24.184 4.158 1.00 73.31 249 GLU A CA 1
ATOM 1917 C C . GLU A 1 249 ? -12.699 24.289 2.726 1.00 73.31 249 GLU A C 1
ATOM 1919 O O . GLU A 1 249 ? -13.662 23.608 2.357 1.00 73.31 249 GLU A O 1
ATOM 1924 N N . GLU A 1 250 ? -12.086 25.141 1.901 1.00 77.06 250 GLU A N 1
ATOM 1925 C CA . GLU A 1 250 ? -12.498 25.393 0.510 1.00 77.06 250 GLU A CA 1
ATOM 1926 C C . GLU A 1 250 ? -12.502 24.105 -0.331 1.00 77.06 250 GLU A C 1
ATOM 1928 O O . GLU A 1 250 ? -13.456 23.835 -1.065 1.00 77.06 250 GLU A O 1
ATOM 1933 N N . GLU A 1 251 ? -11.492 23.250 -0.140 1.00 77.38 251 GLU A N 1
ATOM 1934 C CA . GLU A 1 251 ? -11.388 21.938 -0.788 1.00 77.38 251 GLU A CA 1
ATOM 1935 C C . GLU A 1 251 ? -12.569 21.021 -0.447 1.00 77.38 251 GLU A C 1
ATOM 1937 O O . GLU A 1 251 ? -13.104 20.338 -1.320 1.00 77.38 251 GLU A O 1
ATOM 1942 N N . VAL A 1 252 ? -13.024 21.035 0.809 1.00 81.56 252 VAL A N 1
ATOM 1943 C CA . VAL A 1 252 ? -14.162 20.231 1.272 1.00 81.56 252 VAL A CA 1
ATOM 1944 C C . VAL A 1 252 ? -15.467 20.732 0.657 1.00 81.56 252 VAL A C 1
ATOM 1946 O O . VAL A 1 252 ? -16.299 19.929 0.229 1.00 81.56 252 VAL A O 1
ATOM 1949 N N . SER A 1 253 ? -15.643 22.050 0.576 1.00 81.25 253 SER A N 1
ATOM 1950 C CA . SER A 1 253 ? -16.817 22.656 -0.058 1.00 81.25 253 SER A CA 1
ATOM 1951 C C . SER A 1 253 ? -16.883 22.338 -1.555 1.00 81.25 253 SER A C 1
ATOM 1953 O O . SER A 1 253 ? -17.941 21.944 -2.052 1.00 81.25 253 SER A O 1
ATOM 1955 N N . LYS A 1 254 ? -15.746 22.417 -2.261 1.00 82.12 254 LYS A N 1
ATOM 1956 C CA . LYS A 1 254 ? -15.628 22.013 -3.672 1.00 82.12 254 LYS A CA 1
ATOM 1957 C C . LYS A 1 254 ? -15.893 20.516 -3.857 1.00 82.12 254 LYS A C 1
ATOM 1959 O O . LYS A 1 254 ? -16.637 20.119 -4.745 1.00 82.12 254 LYS A O 1
ATOM 1964 N N . ALA A 1 255 ? -15.348 19.669 -2.991 1.00 82.50 255 ALA A N 1
ATOM 1965 C CA . ALA A 1 255 ? -15.582 18.231 -3.063 1.00 82.50 255 ALA A CA 1
ATOM 1966 C C . ALA A 1 255 ? -17.067 17.881 -2.858 1.00 82.50 255 ALA A C 1
ATOM 1968 O O . ALA A 1 255 ? -17.628 17.095 -3.622 1.00 82.50 255 ALA A O 1
ATOM 1969 N N . LYS A 1 256 ? -17.738 18.522 -1.892 1.00 82.75 256 LYS A N 1
ATOM 1970 C CA . LYS A 1 256 ? -19.178 18.345 -1.660 1.00 82.75 256 LYS A CA 1
ATOM 1971 C C . LYS A 1 256 ? -20.029 18.810 -2.841 1.00 82.75 256 LYS A C 1
ATOM 1973 O O . LYS A 1 256 ? -20.992 18.123 -3.176 1.00 82.75 256 LYS A O 1
ATOM 1978 N N . SER A 1 257 ? -19.684 19.924 -3.495 1.00 82.81 257 SER A N 1
ATOM 1979 C CA . SER A 1 257 ? -20.408 20.376 -4.695 1.00 82.81 257 SER A CA 1
ATOM 1980 C C . SER A 1 257 ? -20.250 19.406 -5.873 1.00 82.81 257 SER A C 1
ATOM 1982 O O . SER A 1 257 ? -21.168 19.265 -6.677 1.00 82.81 257 SER A O 1
ATOM 1984 N N . MET A 1 258 ? -19.140 18.662 -5.918 1.00 82.62 258 MET A N 1
ATOM 1985 C CA . MET A 1 258 ? -18.891 17.563 -6.859 1.00 82.62 258 MET A CA 1
ATOM 1986 C C . MET A 1 258 ? -19.505 16.217 -6.420 1.00 82.62 258 MET A C 1
ATOM 1988 O O . MET A 1 258 ? -19.308 15.203 -7.087 1.00 82.62 258 MET A O 1
ATOM 1992 N N . GLY A 1 259 ? -20.251 16.178 -5.309 1.00 83.69 259 GLY A N 1
ATOM 1993 C CA . GLY A 1 259 ? -20.904 14.968 -4.794 1.00 83.69 259 GLY A CA 1
ATOM 1994 C C . GLY A 1 259 ? -20.004 14.047 -3.963 1.00 83.69 259 GLY A C 1
ATOM 1995 O O . GLY A 1 259 ? -20.411 12.937 -3.621 1.00 83.69 259 GLY A O 1
ATOM 1996 N N . ILE A 1 260 ? -18.793 14.482 -3.607 1.00 86.19 260 ILE A N 1
ATOM 1997 C CA . ILE A 1 260 ? -17.863 13.722 -2.767 1.00 86.19 260 ILE A CA 1
ATOM 1998 C C . ILE A 1 260 ? -18.197 13.993 -1.297 1.00 86.19 260 ILE A C 1
ATOM 2000 O O . ILE A 1 260 ? -17.914 15.063 -0.761 1.00 86.19 260 ILE A O 1
ATOM 2004 N N . THR A 1 261 ? -18.796 13.006 -0.632 1.00 86.88 261 THR A N 1
ATOM 2005 C CA . THR A 1 261 ? -19.265 13.122 0.763 1.00 86.88 261 THR A CA 1
ATOM 2006 C C . THR A 1 261 ? -18.573 12.162 1.729 1.00 86.88 261 THR A C 1
ATOM 2008 O O . THR A 1 261 ? -18.764 12.258 2.941 1.00 86.88 261 THR A O 1
ATOM 2011 N N . SER A 1 262 ? -17.743 11.252 1.217 1.00 90.06 262 SER A N 1
ATOM 2012 C CA . SER A 1 262 ? -17.066 10.220 2.001 1.00 90.06 262 SER A CA 1
ATOM 2013 C C . SER A 1 262 ? -15.575 10.132 1.698 1.00 90.06 262 SER A C 1
ATOM 2015 O O . SER A 1 262 ? -15.155 10.313 0.558 1.00 90.06 262 SER A O 1
ATOM 2017 N N . VAL A 1 263 ? -14.799 9.753 2.709 1.00 91.75 263 VAL A N 1
ATOM 2018 C CA . VAL A 1 263 ? -13.387 9.368 2.611 1.00 91.75 263 VAL A CA 1
ATOM 2019 C C . VAL A 1 263 ? -13.230 7.878 2.909 1.00 91.75 263 VAL A C 1
ATOM 2021 O O . VAL A 1 263 ? -13.985 7.308 3.693 1.00 91.75 263 VAL A O 1
ATOM 2024 N N . GLY A 1 264 ? -12.246 7.225 2.294 1.00 93.25 264 GLY A N 1
ATOM 2025 C CA . GLY A 1 264 ? -11.998 5.802 2.525 1.00 93.25 264 GLY A CA 1
ATOM 2026 C C . GLY A 1 264 ? -11.311 5.543 3.867 1.00 93.25 264 GLY A C 1
ATOM 2027 O O . GLY A 1 264 ? -10.233 6.079 4.127 1.00 93.25 264 GLY A O 1
ATOM 2028 N N . MET A 1 265 ? -11.871 4.651 4.682 1.00 94.38 265 MET A N 1
ATOM 2029 C CA . MET A 1 265 ? -11.242 4.101 5.885 1.00 94.38 265 MET A CA 1
ATOM 2030 C C . MET A 1 265 ? -10.852 2.648 5.639 1.00 94.38 265 MET A C 1
ATOM 2032 O O . MET A 1 265 ? -11.679 1.802 5.312 1.00 94.38 265 MET A O 1
ATOM 2036 N N . GLN A 1 266 ? -9.565 2.372 5.776 1.00 95.44 266 GLN A N 1
ATOM 2037 C CA . GLN A 1 266 ? -8.971 1.069 5.583 1.00 95.44 266 GLN A CA 1
ATOM 2038 C C . GLN A 1 266 ? -9.029 0.255 6.880 1.00 95.44 266 GLN A C 1
ATOM 2040 O O . GLN A 1 266 ? -8.481 0.657 7.907 1.00 95.44 266 GLN A O 1
ATOM 2045 N N . LEU A 1 267 ? -9.628 -0.932 6.811 1.00 95.31 267 LEU A N 1
ATOM 2046 C CA . LEU A 1 267 ? -9.521 -1.960 7.840 1.00 95.31 267 LEU A CA 1
ATOM 2047 C C . LEU A 1 267 ? -8.493 -3.003 7.386 1.00 95.31 267 LEU A C 1
ATOM 2049 O O . LEU A 1 267 ? -8.580 -3.511 6.269 1.00 95.31 267 LEU A O 1
ATOM 2053 N N . VAL A 1 268 ? -7.524 -3.333 8.239 1.00 95.81 268 VAL A N 1
ATOM 2054 C CA . VAL A 1 268 ? -6.460 -4.313 7.959 1.00 95.81 268 VAL 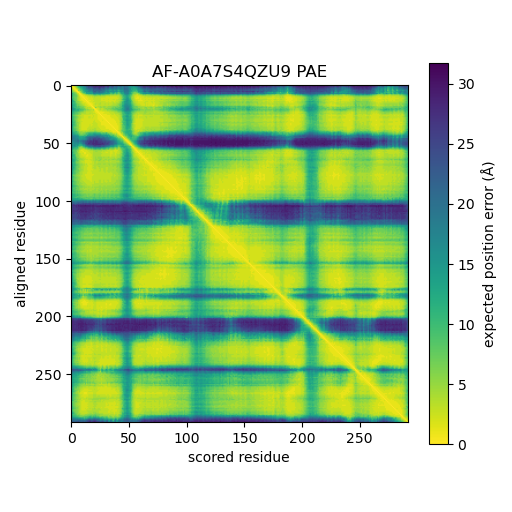A CA 1
ATOM 2055 C C . VAL A 1 268 ? -6.571 -5.475 8.931 1.00 95.81 268 VAL A C 1
ATOM 2057 O O . VAL A 1 268 ? -6.736 -5.260 10.129 1.00 95.81 268 VAL A O 1
ATOM 2060 N N . GLY A 1 269 ? -6.442 -6.702 8.436 1.00 93.75 269 GLY A N 1
ATOM 2061 C CA . GLY A 1 269 ? -6.439 -7.906 9.266 1.00 93.75 269 GLY A CA 1
ATOM 2062 C C . GLY A 1 269 ? -5.174 -8.749 9.095 1.00 93.75 269 GLY A C 1
ATOM 2063 O O . GLY A 1 269 ? -4.393 -8.536 8.164 1.00 93.75 269 GLY A O 1
ATOM 2064 N N . PRO A 1 270 ? -4.957 -9.751 9.960 1.00 92.56 270 PRO A N 1
ATOM 2065 C CA . PRO A 1 270 ? -3.937 -10.767 9.748 1.00 92.56 270 PRO A CA 1
ATOM 2066 C C . PRO A 1 270 ? -4.297 -11.663 8.554 1.00 92.56 270 PRO A C 1
ATOM 2068 O O . PRO A 1 270 ? -5.455 -11.779 8.149 1.00 92.56 270 PRO A O 1
ATOM 2071 N N . LYS A 1 271 ? -3.300 -12.344 7.984 1.00 90.88 271 LYS A N 1
ATOM 2072 C CA . LYS A 1 271 ? -3.508 -13.283 6.868 1.00 90.88 271 LYS A CA 1
ATOM 2073 C C . LYS A 1 271 ? -4.540 -14.360 7.228 1.00 90.88 271 LYS A C 1
ATOM 2075 O O . LYS A 1 271 ? -4.441 -14.954 8.300 1.00 90.88 271 LYS A O 1
ATOM 2080 N N . GLY A 1 272 ? -5.484 -14.646 6.329 1.00 90.06 272 GLY A N 1
ATOM 2081 C CA . GLY A 1 272 ? -6.517 -15.662 6.561 1.00 90.06 272 GLY A CA 1
ATOM 2082 C C . GLY A 1 272 ? -7.715 -15.177 7.390 1.00 90.06 272 GLY A C 1
ATOM 2083 O O . GLY A 1 272 ? -8.558 -15.990 7.776 1.00 90.06 272 GLY A O 1
ATOM 2084 N N . SER A 1 273 ? -7.793 -13.876 7.701 1.00 90.69 273 SER A N 1
ATOM 2085 C CA . SER A 1 273 ? -8.906 -13.263 8.443 1.00 90.69 273 SER A CA 1
ATOM 2086 C C . SER A 1 273 ? -9.929 -12.543 7.556 1.00 90.69 273 SER A C 1
ATOM 2088 O O . SER A 1 273 ? -10.817 -11.868 8.071 1.00 90.69 273 SER A O 1
ATOM 2090 N N . GLU A 1 274 ? -9.864 -12.713 6.234 1.00 93.50 274 GLU A N 1
ATOM 2091 C CA . GLU A 1 274 ? -10.650 -11.966 5.244 1.00 93.50 274 GLU A CA 1
ATOM 2092 C C . GLU A 1 274 ? -12.161 -12.112 5.473 1.00 93.50 274 GLU A C 1
ATOM 2094 O O . GLU A 1 274 ? -12.906 -11.146 5.341 1.00 93.50 274 GLU A O 1
ATOM 2099 N N . LYS A 1 275 ? -12.626 -13.297 5.899 1.00 91.31 275 LYS A N 1
ATOM 2100 C CA . LYS A 1 275 ? -14.040 -13.521 6.253 1.00 91.31 275 LYS A CA 1
ATOM 2101 C C . LYS A 1 275 ? -14.496 -12.597 7.386 1.00 91.31 275 LYS A C 1
ATOM 2103 O O . LYS A 1 275 ? -15.588 -12.040 7.324 1.00 91.31 275 LYS A O 1
ATOM 2108 N N . THR A 1 276 ? -13.665 -12.450 8.414 1.00 88.50 276 THR A N 1
ATOM 2109 C CA . THR A 1 276 ? -13.942 -11.571 9.553 1.00 88.50 276 THR A CA 1
ATOM 2110 C C . THR A 1 276 ? -13.800 -10.107 9.156 1.00 88.50 276 THR A C 1
ATOM 2112 O O . THR A 1 276 ? -14.635 -9.292 9.532 1.00 88.50 276 THR A O 1
ATOM 2115 N N . LEU A 1 277 ? -12.785 -9.785 8.352 1.00 91.38 277 LEU A N 1
ATOM 2116 C CA . LEU A 1 277 ? -12.558 -8.447 7.819 1.00 91.38 277 LEU A CA 1
ATOM 2117 C C . LEU A 1 277 ? -13.785 -7.940 7.042 1.00 91.38 277 LEU A C 1
ATOM 2119 O O . LEU A 1 277 ? -14.286 -6.853 7.311 1.00 91.38 277 LEU A O 1
ATOM 2123 N N . LEU A 1 278 ? -14.324 -8.771 6.144 1.00 92.75 278 LEU A N 1
ATOM 2124 C CA . LEU A 1 278 ? -15.546 -8.488 5.387 1.00 92.75 278 LEU A CA 1
ATOM 2125 C C . LEU A 1 278 ? -16.781 -8.377 6.289 1.00 92.75 278 LEU A C 1
ATOM 2127 O O . LEU A 1 278 ? -17.649 -7.543 6.046 1.00 92.75 278 LEU A O 1
ATOM 2131 N N . ALA A 1 279 ? -16.867 -9.197 7.340 1.00 89.56 279 ALA A N 1
ATOM 2132 C CA . ALA A 1 279 ? -17.958 -9.124 8.305 1.00 89.56 279 ALA A CA 1
ATOM 2133 C C . ALA A 1 279 ? -17.964 -7.792 9.074 1.00 89.56 279 ALA A C 1
ATOM 2135 O O . ALA A 1 279 ? -19.021 -7.178 9.200 1.00 89.56 279 ALA A O 1
ATOM 2136 N N . ILE A 1 280 ? -16.800 -7.326 9.542 1.00 88.88 280 ILE A N 1
ATOM 2137 C CA . ILE A 1 280 ? -16.668 -6.015 10.197 1.00 88.88 280 ILE A CA 1
ATOM 2138 C C . ILE A 1 280 ? -16.972 -4.897 9.197 1.00 88.88 280 ILE A C 1
ATOM 2140 O O . ILE A 1 280 ? -17.720 -3.980 9.526 1.00 88.88 280 ILE A O 1
ATOM 2144 N N . GLY A 1 281 ? -16.462 -4.999 7.965 1.00 90.38 281 GLY A N 1
ATOM 2145 C CA . GLY A 1 281 ? -16.733 -4.007 6.926 1.00 90.38 281 GLY A CA 1
ATOM 2146 C C . GLY A 1 281 ? -18.222 -3.850 6.628 1.00 90.38 281 GLY A C 1
ATOM 2147 O O . GLY A 1 281 ? -18.725 -2.732 6.593 1.00 90.38 281 GLY A O 1
ATOM 2148 N N . LYS A 1 282 ? -18.954 -4.965 6.546 1.00 89.25 282 LYS A N 1
ATOM 2149 C CA . LYS A 1 282 ? -20.412 -4.958 6.386 1.00 89.25 282 LYS A CA 1
ATOM 2150 C C . LYS A 1 282 ? -21.139 -4.300 7.564 1.00 89.25 282 LYS A C 1
ATOM 2152 O O . LYS A 1 282 ? -22.113 -3.586 7.354 1.00 89.25 282 LYS A O 1
ATOM 2157 N N . LEU A 1 283 ? -20.701 -4.544 8.801 1.00 86.62 283 LEU A N 1
ATOM 2158 C CA . LEU A 1 283 ? -21.294 -3.896 9.980 1.00 86.62 283 LEU A CA 1
ATOM 2159 C C . LEU A 1 283 ? -21.082 -2.378 9.949 1.00 86.62 283 LEU A C 1
ATOM 2161 O O . LEU A 1 283 ? -21.988 -1.619 10.289 1.00 86.62 283 LEU A O 1
ATOM 2165 N N . MET A 1 284 ? -19.895 -1.950 9.523 1.00 87.31 284 MET A N 1
ATOM 2166 C CA . MET A 1 284 ? -19.542 -0.542 9.401 1.00 87.31 284 MET A CA 1
ATOM 2167 C C . MET A 1 284 ? -20.369 0.152 8.312 1.00 87.31 284 MET A C 1
ATOM 2169 O O . MET A 1 284 ? -20.982 1.177 8.585 1.00 87.31 284 MET A O 1
ATOM 2173 N N . GLU A 1 285 ? -20.471 -0.449 7.125 1.00 86.69 285 GLU A N 1
ATOM 2174 C CA . GLU A 1 285 ? -21.309 0.033 6.017 1.00 86.69 285 GLU A CA 1
ATOM 2175 C C . GLU A 1 285 ? -22.778 0.203 6.447 1.00 86.69 285 GLU A C 1
ATOM 2177 O O . GLU A 1 285 ? -23.352 1.280 6.310 1.00 86.69 285 GLU A O 1
ATOM 2182 N N . GLN A 1 286 ? -23.367 -0.812 7.090 1.00 84.44 286 GLN A N 1
ATOM 2183 C CA . GLN A 1 286 ? -24.761 -0.762 7.557 1.00 84.44 286 GLN A CA 1
ATOM 2184 C C . GLN A 1 286 ? -25.024 0.317 8.616 1.00 84.44 286 GLN A C 1
ATOM 2186 O O . GLN A 1 286 ? -26.141 0.826 8.720 1.00 84.44 286 GLN A O 1
ATOM 2191 N N . SER A 1 287 ? -24.029 0.638 9.440 1.00 80.75 287 SER A N 1
ATOM 2192 C CA . SER A 1 287 ? -24.121 1.715 10.431 1.00 80.75 287 SER A CA 1
ATOM 2193 C C . SER A 1 287 ? -24.118 3.095 9.781 1.00 80.75 287 SER A C 1
ATOM 2195 O O . SER A 1 287 ? -24.777 4.015 10.269 1.00 80.75 287 SER A O 1
ATOM 2197 N N . LEU A 1 288 ? -23.370 3.227 8.688 1.00 75.75 288 LEU A N 1
ATOM 2198 C CA . LEU A 1 288 ? -23.166 4.477 7.974 1.00 75.75 288 LEU A CA 1
ATOM 2199 C C . LEU A 1 288 ? -24.354 4.802 7.062 1.00 75.75 288 LEU A C 1
ATOM 2201 O O . LEU A 1 288 ? -24.836 5.931 7.105 1.00 75.75 288 LEU A O 1
ATOM 2205 N N . ASP A 1 289 ? -24.908 3.805 6.367 1.00 64.88 289 ASP A N 1
ATOM 2206 C CA . ASP A 1 289 ? -26.112 3.959 5.532 1.00 64.88 289 ASP A CA 1
ATOM 2207 C C . ASP A 1 289 ? -27.367 4.315 6.341 1.00 64.88 289 ASP A C 1
ATOM 2209 O O . ASP A 1 289 ? -28.249 5.018 5.861 1.00 64.88 289 ASP A O 1
ATOM 2213 N N . ARG A 1 290 ? -27.470 3.869 7.600 1.00 51.91 290 ARG A N 1
ATOM 2214 C CA . ARG A 1 290 ? -28.623 4.186 8.467 1.00 51.91 290 ARG A CA 1
ATOM 2215 C C . ARG A 1 290 ? -28.699 5.655 8.895 1.00 51.91 290 ARG A C 1
ATOM 2217 O O . ARG A 1 290 ? -29.697 6.041 9.500 1.00 51.91 290 ARG A O 1
ATOM 2224 N N . LYS A 1 291 ? -27.646 6.442 8.659 1.00 48.31 291 LYS A N 1
ATOM 2225 C CA . LYS A 1 291 ? -27.562 7.865 9.025 1.00 48.31 291 LYS A CA 1
ATOM 2226 C C . LYS A 1 291 ? -27.562 8.807 7.810 1.00 48.31 291 LYS A C 1
ATOM 2228 O O . LYS A 1 291 ? -27.400 10.008 8.023 1.00 48.31 291 LYS A O 1
ATOM 2233 N N . GLY A 1 292 ? -27.711 8.270 6.594 1.00 35.22 292 GLY A N 1
ATOM 2234 C CA . GLY A 1 292 ? -27.857 9.022 5.341 1.00 35.22 292 GLY A CA 1
ATOM 2235 C C . GLY A 1 292 ? -29.302 9.376 5.022 1.00 35.22 292 GLY A C 1
ATOM 2236 O O . GLY A 1 292 ? -30.196 8.566 5.358 1.00 35.22 292 GLY A O 1
#

Radius of gyration: 24.1 Å; Cα contacts (8 Å, |Δi|>4): 384; chains: 1; bounding box: 59×48×68 Å

Foldseek 3Di:
DDQLDPDLEAEAEEEPLQVDPLFDPQLVQLLVVLQVLLQVQLVVQPPDPDDRRRYHYHYDYAYCVLPPNVLLVVLLLLCLQQVLLVLLVVCLVPQCPPDDDFLPPDDDPVNCVVLCVVCVVPDPSRSRRVSSCVVPDDPVSVVSNVSNVVCVDPVNVVVRNVVSLVSLVVLLCSCVVRACDPDDNHGFKYKHFQFSDDDDDCDDDPVPPVPNPVCPPVNVSNRCSGPRSCVSSVWDKDWAWTFTDDDPDPRVVVCVVVVNGTTIMMMTGGPPCVSSNVVSSVSSNVSRVVVD

Mean predicted aligned error: 9.54 Å

Sequence (292 aa):
QQKLFKKDKIKIGIPSSFSIKECPSYITSAWSNAATQLQQLGSSTADDKNDTASTDITIQTISEQQLPSKFIQYSLPAYYVLACAEASSNLSRYDGIRYGCTSSTLITKEEEKVVSEYFAEMTPFETQISSTRVSNFGSEVIRRILCGTAVLSSNRFHTFYEGAATLRALLTKQLKEVVFQDGKEGVDFLLLPTSISLPPTIIGDEENEEEIAKVDATEAFANDVMTVPISLAGLPSISIPVPFFGEEEEEVSKAKSMGITSVGMQLVGPKGSEKTLLAIGKLMEQSLDRKG

Secondary structure (DSSP, 8-state):
---S-SSSEEEEEEEGGG--TTS-HHHHHHHHHHHHHHHHHHHHTTS--SSS---EEEEEEEPTTTS-HHHHHHHHHHHHHHHHHHHHHHHTT-SSSSSS--GGGT--TTHHHHHHHHTTTS-HHHHHHHHHHHHHS-HHHHHHHHHHHHHTSTTTHIIIIIHHHHHHHHHHHHIIIIIT-SSSS--SEEEEES-SSPPPP-S--TT-GGGS----HHHHHHGGGGTHHHHHHT--EEEEEEE---SSSHHHHHHHHTT--EEEEEEE--TT-HHHHHHHHHHHHHHHHTT-

Organism: NCBI:txid49249

Nearest PDB structures (foldseek):
  2df4-assembly1_A  TM=9.205E-01  e=1.785E-14  Staphylococcus aureus
  3h0l-assembly1_A  TM=8.886E-01  e=6.052E-15  Aquifex aeolicus
  4wj3-assembly2_D  TM=9.136E-01  e=2.035E-13  Pseudomonas aeruginosa PAO1

InterPro domains:
  IPR000120 Amidase [PTHR11895] (9-289)
  IPR023631 Amidase signature domain [PF01425] (72-278)
  IPR036928 Amidase signature (AS) superfamily [G3DSA:3.90.1300.10] (1-283)
  IPR036928 Amidase signature (AS) superfamily [SSF75304] (8-289)

pLDDT: mean 81.27, std 16.37, range [35.22, 96.94]

Solvent-accessible surface area (backbone atoms only — not comparable to full-atom values): 16415 Å² total; per-residue (Å²): 134,78,76,83,55,98,55,66,59,46,35,36,24,39,50,53,42,73,66,55,89,81,50,44,71,40,58,55,50,26,50,52,48,53,53,52,49,50,35,46,59,17,56,65,41,68,74,61,93,71,94,58,84,46,44,39,35,43,79,43,78,37,47,54,88,62,44,48,38,66,55,48,68,50,24,50,63,27,45,54,49,48,52,17,35,52,45,28,62,67,54,61,77,63,44,35,80,92,56,82,67,55,53,93,78,74,75,51,86,72,55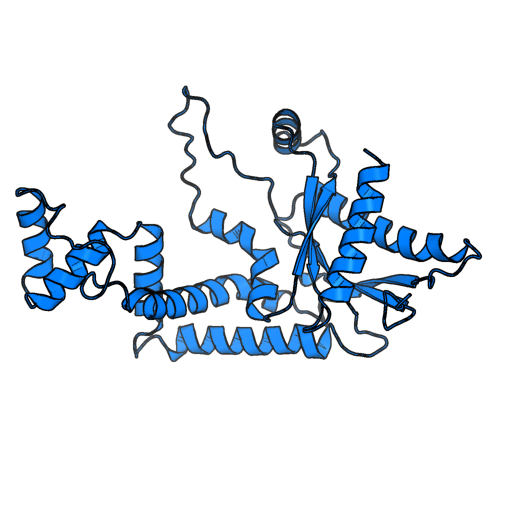,51,58,67,50,45,68,79,42,67,89,50,53,76,67,56,42,51,32,48,51,24,40,63,77,71,46,54,73,69,58,50,51,34,30,53,54,8,50,53,33,65,31,88,93,31,24,67,73,44,46,50,45,26,53,50,50,35,51,52,46,28,43,38,51,51,67,48,39,48,29,95,58,92,88,25,26,61,30,35,53,42,55,38,52,60,67,76,88,78,85,84,71,45,62,91,89,39,74,81,49,56,60,80,70,46,72,67,60,63,53,56,41,42,53,60,45,42,49,42,59,61,45,65,40,50,69,48,74,41,80,38,63,48,66,78,71,87,46,69,70,50,45,53,35,44,77,73,69,51,56,56,46,45,37,23,41,35,33,53,78,95,38,60,70,46,50,52,52,53,48,51,55,51,49,57,60,54,60,74,75,108